Protein AF-A0A661UXG3-F1 (afdb_monomer)

Secondary structure (DSSP, 8-state):
-EEE--TTSSS-EEEEEEEEE-TTS-EEEEEEEEE--TT-SS-EEEEEEEESSTT--HHHHHHHHHHSS-GGGS-HHHHHHHTSHHHHHHHHHHHHHHHHHHHHHHHHHHHHHHHT-SEEEEE--HHHHHHHHHHHHTT---------S------HHHHHTTEEEEEEEESSSSEEEEEEEEEEE-SSGGGTTPEEEEEEEEEEEEEGGGEEEEEEEEE--TTPPPEEEEEEEE----

Sequence (238 aa):
MQIQLSRFSEGANITGTFYKKAADGSMITLNVYNEVTGNDEVGTLRFSLNSDNPNDRITDILSKLRYNRSMEDISPDQKKTLLQDEVIQIAGMGLESAVMDPLLSPVENWIRKSLRLDYFHLQTDLVQNLFASYSSEEKSEYEVYDEPNEIAKFSSELFLNNLSISMGRYLSRDLFLDYETRVERSQDVALASEMGVFHEFSLRYQLPFKFRILYKYKILPFTEENSQEIILERSFRF

pLDDT: mean 71.44, std 19.29, range [28.36, 97.88]

Structure (mmCIF, N/CA/C/O backbone):
data_AF-A0A661UXG3-F1
#
_entry.id   AF-A0A661UXG3-F1
#
loop_
_atom_site.group_PDB
_atom_site.id
_atom_site.type_symbol
_atom_site.label_atom_id
_atom_site.label_alt_id
_atom_site.label_comp_id
_atom_site.label_asym_id
_atom_site.label_entity_id
_atom_site.label_seq_id
_atom_site.pdbx_PDB_ins_code
_atom_site.Cartn_x
_atom_site.Cartn_y
_atom_site.Cartn_z
_atom_site.occupancy
_atom_site.B_iso_or_equiv
_atom_site.auth_seq_id
_atom_site.auth_comp_id
_atom_site.auth_asym_id
_atom_site.auth_atom_id
_atom_site.pdbx_PDB_model_num
ATOM 1 N N . MET A 1 1 ? 14.543 -15.357 -4.674 1.00 38.91 1 MET A N 1
ATOM 2 C CA . MET A 1 1 ? 15.141 -14.245 -3.907 1.00 38.91 1 MET A CA 1
ATOM 3 C C . MET A 1 1 ? 16.244 -14.808 -3.031 1.00 38.91 1 MET A C 1
ATOM 5 O O . MET A 1 1 ? 15.961 -15.697 -2.234 1.00 38.91 1 MET A O 1
ATOM 9 N N . GLN A 1 2 ? 17.483 -14.358 -3.216 1.00 34.31 2 GLN A N 1
ATOM 10 C CA . GLN A 1 2 ? 18.615 -14.792 -2.400 1.00 34.31 2 GLN A CA 1
ATOM 11 C C . GLN A 1 2 ? 19.293 -13.541 -1.848 1.00 34.31 2 GLN A C 1
ATOM 13 O O . GLN A 1 2 ? 19.889 -12.778 -2.597 1.00 34.31 2 GLN A O 1
ATOM 18 N N . ILE A 1 3 ? 19.168 -13.319 -0.541 1.00 41.31 3 ILE A N 1
ATOM 19 C CA . ILE A 1 3 ? 19.859 -12.227 0.149 1.00 41.31 3 ILE A CA 1
ATOM 20 C C . ILE A 1 3 ? 21.187 -12.804 0.635 1.00 41.31 3 ILE A C 1
ATOM 22 O O . ILE A 1 3 ? 21.200 -13.674 1.508 1.00 41.31 3 ILE A O 1
ATOM 26 N N . GLN A 1 4 ? 22.298 -12.376 0.036 1.00 41.41 4 GLN A N 1
ATOM 27 C CA . GLN A 1 4 ? 23.634 -12.745 0.499 1.00 41.41 4 GLN A CA 1
ATOM 28 C C . GLN A 1 4 ? 24.212 -11.585 1.312 1.00 41.41 4 GLN A C 1
ATOM 30 O O . GLN A 1 4 ? 24.637 -10.571 0.768 1.00 41.41 4 GLN A O 1
ATOM 35 N N . LEU A 1 5 ? 24.245 -11.750 2.634 1.00 40.66 5 LEU A N 1
ATOM 36 C CA . LEU A 1 5 ? 25.001 -10.873 3.526 1.00 40.66 5 LEU A CA 1
ATOM 37 C C . LEU A 1 5 ? 26.480 -11.274 3.441 1.00 40.66 5 LEU A C 1
ATOM 39 O O . LEU A 1 5 ? 26.922 -12.211 4.111 1.00 40.66 5 LEU A O 1
ATOM 43 N N . SER A 1 6 ? 27.240 -10.613 2.569 1.00 41.50 6 SER A N 1
ATOM 44 C CA . SER A 1 6 ? 28.693 -10.778 2.513 1.00 41.50 6 SER A CA 1
ATOM 45 C C . SER A 1 6 ? 29.325 -10.070 3.711 1.00 41.50 6 SER A C 1
ATOM 47 O O . SER A 1 6 ? 29.138 -8.875 3.899 1.00 41.50 6 SER A O 1
ATOM 49 N N . ARG A 1 7 ? 30.118 -10.790 4.514 1.00 40.03 7 ARG A N 1
ATOM 50 C CA . ARG A 1 7 ? 30.862 -10.222 5.660 1.00 40.03 7 ARG A CA 1
ATOM 51 C C . ARG A 1 7 ? 31.986 -9.248 5.257 1.00 40.03 7 ARG A C 1
ATOM 53 O O . ARG A 1 7 ? 32.671 -8.748 6.141 1.00 40.03 7 ARG A O 1
ATOM 60 N N . PHE A 1 8 ? 32.194 -9.014 3.959 1.00 44.72 8 PHE A N 1
ATOM 61 C CA . PHE A 1 8 ? 33.273 -8.179 3.418 1.00 44.72 8 PHE A CA 1
ATOM 62 C C . PHE A 1 8 ? 32.784 -6.947 2.636 1.00 44.72 8 PHE A C 1
ATOM 64 O O . PHE A 1 8 ? 33.614 -6.189 2.147 1.00 44.72 8 PHE A O 1
ATOM 71 N N . SER A 1 9 ? 31.470 -6.733 2.519 1.00 47.88 9 SER A N 1
ATOM 72 C CA . SER A 1 9 ? 30.888 -5.484 2.012 1.00 47.88 9 SER A CA 1
ATOM 73 C C . SER A 1 9 ? 30.099 -4.828 3.141 1.00 47.88 9 SER A C 1
ATOM 75 O O . SER A 1 9 ? 29.257 -5.491 3.742 1.00 47.88 9 SER A O 1
ATOM 77 N N . GLU A 1 10 ? 30.339 -3.547 3.429 1.00 48.97 10 GLU A N 1
ATOM 78 C CA . GLU A 1 10 ? 29.594 -2.741 4.420 1.00 48.97 10 GLU A CA 1
ATOM 79 C C . GLU A 1 10 ? 28.148 -2.438 3.968 1.00 48.97 10 GLU A C 1
ATOM 81 O O . GLU A 1 10 ? 27.607 -1.369 4.219 1.00 48.97 10 GLU A O 1
ATOM 86 N N . GLY A 1 11 ? 27.506 -3.379 3.275 1.00 53.50 11 GLY A N 1
ATOM 87 C CA . GLY A 1 11 ? 26.157 -3.202 2.779 1.00 53.50 11 GLY A CA 1
ATOM 88 C C . GLY A 1 11 ? 25.457 -4.493 2.383 1.00 53.50 11 GLY A C 1
ATOM 89 O O . GLY A 1 11 ? 26.085 -5.523 2.107 1.00 53.50 11 GLY A O 1
ATOM 90 N N . ALA A 1 12 ? 24.127 -4.443 2.391 1.00 57.53 12 ALA A N 1
ATOM 91 C CA . ALA A 1 12 ? 23.277 -5.565 2.017 1.00 57.53 12 ALA A CA 1
ATOM 92 C C . ALA A 1 12 ? 23.253 -5.714 0.490 1.00 57.53 12 ALA A C 1
ATOM 94 O O . ALA A 1 12 ? 22.885 -4.774 -0.199 1.00 57.53 12 ALA A O 1
ATOM 95 N N . ASN A 1 13 ? 23.605 -6.886 -0.050 1.00 59.75 13 ASN A N 1
ATOM 96 C CA . ASN A 1 13 ? 23.438 -7.184 -1.475 1.00 59.75 13 ASN A CA 1
ATOM 97 C C . ASN A 1 13 ? 22.081 -7.874 -1.698 1.00 59.75 13 ASN A C 1
ATOM 99 O O . ASN A 1 13 ? 21.811 -8.956 -1.159 1.00 59.75 13 ASN A O 1
ATOM 103 N N . ILE A 1 14 ? 21.210 -7.208 -2.447 1.00 64.12 14 ILE A N 1
ATOM 104 C CA . ILE A 1 14 ? 19.851 -7.618 -2.774 1.00 64.12 14 ILE A CA 1
ATOM 105 C C . ILE A 1 14 ? 19.872 -8.080 -4.224 1.00 64.12 14 ILE A C 1
ATOM 107 O O . ILE A 1 14 ? 20.037 -7.251 -5.105 1.00 64.12 14 ILE A O 1
ATOM 111 N N . THR A 1 15 ? 19.637 -9.374 -4.467 1.00 71.88 15 THR A N 1
ATOM 112 C CA . THR A 1 15 ? 19.468 -9.920 -5.822 1.00 71.88 15 THR A CA 1
ATOM 113 C C . THR A 1 15 ? 18.242 -10.830 -5.894 1.00 71.88 15 THR A C 1
ATOM 115 O O . THR A 1 15 ? 18.040 -11.747 -5.082 1.00 71.88 15 THR A O 1
ATOM 118 N N . GLY A 1 16 ? 17.404 -10.606 -6.899 1.00 67.88 16 GLY A N 1
ATOM 119 C CA . GLY A 1 16 ? 16.217 -11.402 -7.175 1.00 67.88 16 GLY A CA 1
ATOM 120 C C . GLY A 1 16 ? 15.967 -11.526 -8.668 1.00 67.88 16 GLY A C 1
ATOM 121 O O . GLY A 1 16 ? 16.089 -10.555 -9.400 1.00 67.88 16 GLY A O 1
ATOM 122 N N . THR A 1 17 ? 15.578 -12.718 -9.106 1.00 71.38 17 THR A N 1
ATOM 123 C CA . THR A 1 17 ? 15.110 -12.947 -10.473 1.00 71.38 17 THR A CA 1
ATOM 124 C C . THR A 1 17 ? 13.751 -13.620 -10.418 1.00 71.38 17 THR A C 1
ATOM 126 O O . THR A 1 17 ? 13.562 -14.593 -9.678 1.00 71.38 17 THR A O 1
ATOM 129 N N . PHE A 1 18 ? 12.814 -13.092 -11.193 1.00 70.75 18 PHE A N 1
ATOM 130 C CA . PHE A 1 18 ? 11.441 -13.556 -11.291 1.00 70.75 18 PHE A CA 1
ATOM 131 C C . PHE A 1 18 ? 11.109 -13.864 -12.744 1.00 70.75 18 PHE A C 1
ATOM 133 O O . PHE A 1 18 ? 11.546 -13.148 -13.640 1.00 70.75 18 PHE A O 1
ATOM 140 N N . TYR A 1 19 ? 10.327 -14.918 -12.966 1.00 74.94 19 TYR A N 1
ATOM 141 C CA . TYR A 1 19 ? 9.994 -15.409 -14.300 1.00 74.94 19 TYR A CA 1
ATOM 142 C C . TYR A 1 19 ? 8.481 -15.546 -14.445 1.00 74.94 19 TYR A C 1
ATOM 144 O O . TYR A 1 19 ? 7.824 -16.102 -13.561 1.00 74.94 19 TYR A O 1
ATOM 152 N N . LYS A 1 20 ? 7.930 -15.094 -15.572 1.00 76.19 20 LYS A N 1
ATOM 153 C CA . LYS A 1 20 ?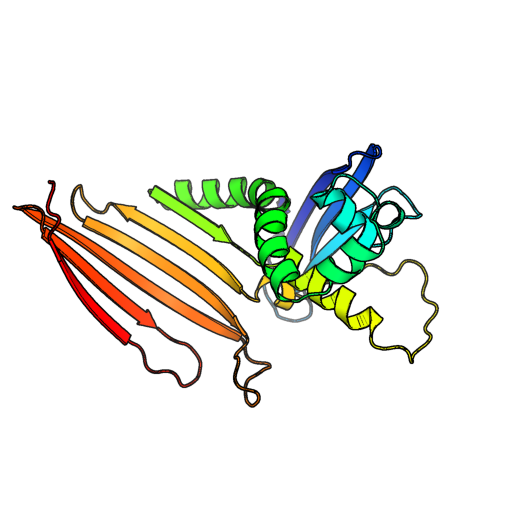 6.529 -15.309 -15.942 1.00 76.19 20 LYS A CA 1
ATOM 154 C C . LYS A 1 20 ? 6.435 -15.652 -17.422 1.00 76.19 20 LYS A C 1
ATOM 156 O O . LYS A 1 20 ? 6.934 -14.922 -18.270 1.00 76.19 20 LYS A O 1
ATOM 161 N N . LYS A 1 21 ? 5.761 -16.760 -17.724 1.00 75.25 21 LYS A N 1
ATOM 162 C CA . LYS A 1 21 ? 5.486 -17.163 -19.103 1.00 75.25 21 LYS A CA 1
ATOM 163 C C . LYS A 1 21 ? 4.269 -16.399 -19.627 1.00 75.25 21 LYS A C 1
ATOM 165 O O . LYS A 1 21 ? 3.199 -16.473 -19.020 1.00 75.25 21 LYS A O 1
ATOM 170 N N . ALA A 1 22 ? 4.441 -15.674 -20.723 1.00 75.50 22 ALA A N 1
ATOM 171 C CA . ALA A 1 22 ? 3.373 -14.990 -21.437 1.00 75.50 22 ALA A CA 1
ATOM 172 C C . ALA A 1 22 ? 2.571 -15.967 -22.316 1.00 75.50 22 ALA A C 1
ATOM 174 O O . ALA A 1 22 ? 2.982 -17.105 -22.566 1.00 75.50 22 ALA A O 1
ATOM 175 N N . ALA A 1 23 ? 1.394 -15.539 -22.774 1.00 68.94 23 ALA A N 1
ATOM 176 C CA . ALA A 1 23 ? 0.478 -16.396 -23.531 1.00 68.94 23 ALA A CA 1
ATOM 177 C C . ALA A 1 23 ? 0.947 -16.744 -24.949 1.00 68.94 23 ALA A C 1
ATOM 179 O O . ALA A 1 23 ? 0.554 -17.782 -25.476 1.00 68.94 23 ALA A O 1
ATOM 180 N N . ASP A 1 24 ? 1.805 -15.918 -25.541 1.00 68.56 24 ASP A N 1
ATOM 181 C CA . ASP A 1 24 ? 2.498 -16.215 -26.798 1.00 68.56 24 ASP A CA 1
ATOM 182 C C . ASP A 1 24 ? 3.660 -17.210 -26.614 1.00 68.56 24 ASP A C 1
ATOM 184 O O . ASP A 1 24 ? 4.269 -17.659 -27.581 1.00 68.56 24 ASP A O 1
ATOM 188 N N . GLY A 1 25 ? 3.949 -17.585 -25.366 1.00 73.12 25 GLY A N 1
ATOM 189 C CA . GLY A 1 25 ? 4.992 -18.527 -24.997 1.00 73.12 25 GLY A CA 1
ATOM 190 C C . GLY A 1 25 ? 6.318 -17.888 -24.597 1.00 73.12 25 GLY A C 1
ATOM 191 O O . GLY A 1 25 ? 7.173 -18.641 -24.127 1.00 73.12 25 GLY A O 1
ATOM 192 N N . SER A 1 26 ? 6.463 -16.562 -24.716 1.00 78.50 26 SER A N 1
ATOM 193 C CA . SER A 1 26 ? 7.680 -15.843 -24.319 1.00 78.50 26 SER A CA 1
ATOM 194 C C . SER A 1 26 ? 7.882 -15.859 -22.799 1.00 78.50 26 SER A C 1
ATOM 196 O O . SER A 1 26 ? 6.925 -15.888 -22.015 1.00 78.50 26 SER A O 1
ATOM 198 N N . MET A 1 27 ? 9.138 -15.905 -22.363 1.00 78.31 27 MET A N 1
ATOM 199 C CA . MET A 1 27 ? 9.538 -15.853 -20.962 1.00 78.31 27 MET A CA 1
ATOM 200 C C . MET A 1 27 ? 9.944 -14.435 -20.582 1.00 78.31 27 MET A C 1
ATOM 202 O O . MET A 1 27 ? 10.998 -13.933 -20.969 1.00 78.31 27 MET A O 1
ATOM 206 N N . ILE A 1 28 ? 9.128 -13.823 -19.733 1.00 75.50 28 ILE A N 1
ATOM 207 C CA . ILE A 1 28 ? 9.392 -12.504 -19.177 1.00 75.50 28 ILE A CA 1
ATOM 208 C C . ILE A 1 28 ? 10.184 -12.676 -17.885 1.00 75.50 28 ILE A C 1
ATOM 210 O O . ILE A 1 28 ? 9.773 -13.414 -16.987 1.00 75.50 28 ILE A O 1
ATOM 214 N N . THR A 1 29 ? 11.318 -11.988 -17.793 1.00 73.62 29 THR A N 1
ATOM 215 C CA . THR A 1 29 ? 12.251 -12.048 -16.669 1.00 73.62 29 THR A CA 1
ATOM 216 C C . THR A 1 29 ? 12.389 -10.675 -16.023 1.00 73.62 29 THR A C 1
ATOM 218 O O . THR A 1 29 ? 12.822 -9.730 -16.676 1.00 73.62 29 THR A O 1
ATOM 221 N N . LEU A 1 30 ? 12.070 -10.569 -14.734 1.00 68.69 30 LEU A N 1
ATOM 222 C CA . LEU A 1 30 ? 12.329 -9.381 -13.920 1.00 68.69 30 LEU A CA 1
ATOM 223 C C . LEU A 1 30 ? 13.527 -9.649 -13.007 1.00 68.69 30 LEU A C 1
ATOM 225 O O . LEU A 1 30 ? 13.462 -10.496 -12.116 1.00 68.69 30 LEU A O 1
ATOM 229 N N . ASN A 1 31 ? 14.606 -8.908 -13.218 1.00 69.94 31 ASN A N 1
ATOM 23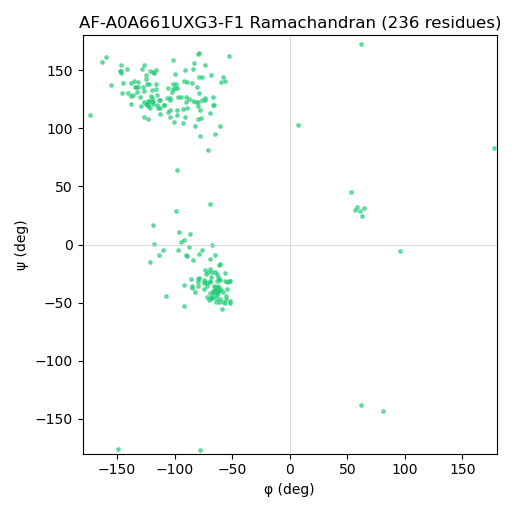0 C CA . ASN A 1 31 ? 15.774 -8.876 -12.353 1.00 69.94 31 ASN A CA 1
ATOM 231 C C . ASN A 1 31 ? 15.687 -7.674 -11.417 1.00 69.94 31 ASN A C 1
ATOM 233 O O . ASN A 1 31 ? 15.398 -6.563 -11.849 1.00 69.94 31 ASN A O 1
ATOM 237 N N . VAL A 1 32 ? 15.975 -7.899 -10.144 1.00 67.00 32 VAL A N 1
ATOM 238 C CA . VAL A 1 32 ? 16.057 -6.885 -9.095 1.00 67.00 32 VAL A CA 1
ATOM 239 C C . VAL A 1 32 ? 17.44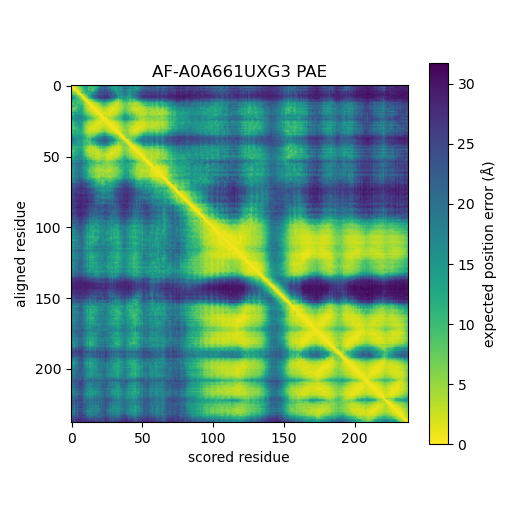3 -6.988 -8.493 1.00 67.00 32 VAL A C 1
ATOM 241 O O . VAL A 1 32 ? 17.836 -8.073 -8.061 1.00 67.00 32 VAL A O 1
ATOM 244 N N . TYR A 1 33 ? 18.189 -5.892 -8.490 1.00 71.62 33 TYR A N 1
ATOM 245 C CA . TYR A 1 33 ? 19.521 -5.835 -7.905 1.00 71.62 33 TYR A CA 1
ATOM 246 C C . TYR A 1 33 ? 19.795 -4.454 -7.321 1.00 71.62 33 TYR A C 1
ATOM 248 O O . TYR A 1 33 ? 19.281 -3.469 -7.834 1.00 71.62 33 TYR A O 1
ATOM 256 N N . ASN A 1 34 ? 20.592 -4.338 -6.267 1.00 69.44 34 ASN A N 1
ATOM 257 C CA . ASN A 1 34 ? 21.037 -3.032 -5.785 1.00 69.44 34 ASN A CA 1
ATOM 258 C C . ASN A 1 34 ? 22.445 -2.697 -6.294 1.00 69.44 34 ASN A C 1
ATOM 260 O O . ASN A 1 34 ? 23.336 -3.544 -6.319 1.00 69.44 34 ASN A O 1
ATOM 264 N N . GLU A 1 35 ? 22.648 -1.446 -6.697 1.00 71.44 35 GLU A N 1
ATOM 265 C CA . GLU A 1 35 ? 23.964 -0.908 -7.033 1.00 71.44 35 GLU A CA 1
ATOM 266 C C . GLU A 1 35 ? 24.435 -0.009 -5.888 1.00 71.44 35 GLU A C 1
ATOM 268 O O . GLU A 1 35 ? 23.884 1.067 -5.642 1.00 71.44 35 GLU A O 1
ATOM 273 N N . VAL A 1 36 ? 25.444 -0.471 -5.151 1.00 64.75 36 VAL A N 1
ATOM 274 C CA . VAL A 1 36 ? 26.057 0.299 -4.066 1.00 64.75 36 VAL A CA 1
ATOM 275 C C . VAL A 1 36 ? 27.028 1.302 -4.682 1.00 64.75 36 VAL A C 1
ATOM 277 O O . VAL A 1 36 ? 28.084 0.921 -5.184 1.00 64.75 36 VAL A O 1
ATOM 280 N N . THR A 1 37 ? 26.660 2.583 -4.655 1.00 58.91 37 THR A N 1
ATOM 281 C CA . THR A 1 37 ? 27.519 3.683 -5.109 1.00 58.91 37 THR A CA 1
ATOM 282 C C . THR A 1 37 ? 27.898 4.532 -3.898 1.00 58.91 37 THR A C 1
ATOM 284 O O . THR A 1 37 ? 27.044 5.184 -3.311 1.00 58.91 37 THR A O 1
ATOM 287 N N . GLY A 1 38 ? 29.173 4.532 -3.503 1.00 62.25 38 GLY A N 1
ATOM 288 C CA . GLY A 1 38 ? 29.649 5.327 -2.362 1.00 62.25 38 GLY A CA 1
ATOM 289 C C . GLY A 1 38 ? 29.393 4.687 -0.989 1.00 62.25 38 GLY A C 1
ATOM 290 O O . GLY A 1 38 ? 29.531 3.477 -0.841 1.00 62.25 38 GLY A O 1
ATOM 291 N N . ASN A 1 39 ? 29.078 5.519 0.013 1.00 53.31 39 ASN A N 1
ATOM 292 C CA . ASN A 1 39 ? 28.935 5.150 1.435 1.00 53.31 39 ASN A CA 1
ATOM 293 C C . ASN A 1 39 ? 27.525 4.649 1.825 1.00 53.31 39 ASN A C 1
ATOM 295 O O . ASN A 1 39 ? 27.235 4.509 3.011 1.00 53.31 39 ASN A O 1
ATOM 299 N N . ASP A 1 40 ? 26.638 4.411 0.857 1.00 53.31 40 ASP A N 1
ATOM 300 C CA . ASP A 1 40 ? 25.270 3.969 1.133 1.00 53.31 40 ASP A CA 1
ATOM 301 C C . ASP A 1 40 ? 25.227 2.471 1.471 1.00 53.31 40 ASP A C 1
ATOM 303 O O . ASP A 1 40 ? 25.471 1.622 0.615 1.00 53.31 40 ASP A O 1
ATOM 307 N N . GLU A 1 41 ? 24.835 2.132 2.703 1.00 51.41 41 GLU A N 1
ATOM 308 C CA . GLU A 1 41 ? 24.802 0.752 3.228 1.00 51.41 41 GLU A CA 1
ATOM 309 C C . GLU A 1 41 ? 23.847 -0.197 2.466 1.00 51.41 41 GLU A C 1
ATOM 311 O O . GLU A 1 41 ? 23.933 -1.420 2.585 1.00 51.41 41 GLU A O 1
ATOM 316 N N . VAL A 1 42 ? 22.902 0.327 1.679 1.00 55.00 42 VAL A N 1
ATOM 317 C CA . VAL A 1 42 ? 21.923 -0.490 0.930 1.00 55.00 42 VAL A CA 1
ATOM 318 C C . VAL A 1 42 ? 21.982 -0.240 -0.582 1.00 55.00 42 VAL A C 1
ATOM 320 O O . VAL A 1 42 ? 21.504 -1.075 -1.345 1.00 55.00 42 VAL A O 1
ATOM 323 N N . GLY A 1 43 ? 22.631 0.831 -1.054 1.00 58.59 43 GLY A N 1
ATOM 324 C CA . GLY A 1 43 ? 22.698 1.180 -2.480 1.00 58.59 43 GLY A CA 1
ATOM 325 C C . GLY A 1 43 ? 21.337 1.474 -3.132 1.00 58.59 43 GLY A C 1
ATOM 326 O O . GLY A 1 43 ? 20.271 1.289 -2.542 1.00 58.59 43 GLY A O 1
ATOM 327 N N . THR A 1 44 ? 21.349 1.937 -4.382 1.00 59.97 44 THR A N 1
ATOM 328 C CA . THR A 1 44 ? 20.111 2.183 -5.137 1.00 59.97 44 THR A CA 1
ATOM 329 C C . THR A 1 44 ? 19.579 0.867 -5.698 1.00 59.97 44 THR A C 1
ATOM 331 O O . THR A 1 44 ? 20.272 0.181 -6.450 1.00 59.97 44 THR A O 1
ATOM 334 N N . LEU A 1 45 ? 18.336 0.513 -5.359 1.00 60.56 45 LEU A N 1
ATOM 335 C CA . LEU A 1 45 ? 17.636 -0.615 -5.974 1.00 60.56 45 LEU A CA 1
ATOM 336 C C . LEU A 1 45 ? 17.358 -0.324 -7.450 1.00 60.56 45 LEU A C 1
ATOM 338 O O . LEU A 1 45 ? 16.759 0.694 -7.792 1.00 60.56 45 LEU A O 1
ATOM 342 N N . ARG A 1 46 ? 17.775 -1.251 -8.307 1.00 63.56 46 ARG A N 1
ATOM 343 C CA . ARG A 1 46 ? 17.550 -1.263 -9.745 1.00 63.56 46 ARG A CA 1
ATOM 344 C C . ARG A 1 46 ? 16.737 -2.482 -10.141 1.00 63.56 46 ARG A C 1
ATOM 346 O O . ARG A 1 46 ? 16.852 -3.569 -9.572 1.00 63.56 46 ARG A O 1
ATOM 353 N N . PHE A 1 47 ? 15.940 -2.286 -11.175 1.00 63.97 47 PHE A N 1
ATOM 354 C CA . PHE A 1 47 ? 15.097 -3.311 -11.764 1.00 63.97 47 PHE A CA 1
ATOM 355 C C . PHE A 1 47 ? 15.439 -3.400 -13.254 1.00 63.97 47 PHE A C 1
ATOM 357 O O . PHE A 1 47 ? 15.777 -2.388 -13.861 1.00 63.97 47 PHE A O 1
ATOM 364 N N . SER A 1 48 ? 15.382 -4.595 -13.836 1.00 66.81 48 SER A N 1
ATOM 365 C CA . SER A 1 48 ? 15.582 -4.845 -15.268 1.00 66.81 48 SER A CA 1
ATOM 366 C C . SER A 1 48 ? 14.543 -5.862 -15.726 1.00 66.81 48 SER A C 1
ATOM 368 O O . SER A 1 48 ? 14.473 -6.967 -15.190 1.00 66.81 48 SER A O 1
ATOM 370 N N . LEU A 1 49 ? 13.715 -5.472 -16.693 1.00 68.69 49 LEU A N 1
ATOM 371 C CA . LEU A 1 49 ? 12.644 -6.297 -17.245 1.00 68.69 49 LEU A CA 1
ATOM 372 C C . LEU A 1 49 ? 13.012 -6.718 -18.671 1.00 68.69 49 LEU A C 1
ATOM 374 O O . LEU A 1 49 ? 13.188 -5.861 -19.530 1.00 68.69 49 LEU A O 1
ATOM 378 N N . ASN A 1 50 ? 13.101 -8.024 -18.915 1.00 73.50 50 ASN A N 1
ATOM 379 C CA . ASN A 1 50 ? 13.560 -8.600 -20.178 1.00 73.50 50 ASN A CA 1
ATOM 380 C C . ASN A 1 50 ? 12.553 -9.630 -20.713 1.00 73.50 50 ASN A C 1
ATOM 382 O O . ASN A 1 50 ? 11.891 -10.309 -19.929 1.00 73.50 50 ASN A O 1
ATOM 386 N N . SER A 1 51 ? 12.487 -9.787 -22.035 1.00 77.25 51 SER A N 1
ATOM 387 C CA . SER A 1 51 ? 11.794 -10.890 -22.718 1.00 77.25 51 SER A CA 1
ATOM 388 C C . SER A 1 51 ? 12.814 -11.733 -23.479 1.00 77.25 51 SER A C 1
ATOM 390 O O . SER A 1 51 ? 13.847 -11.222 -23.910 1.00 77.25 51 SER A O 1
ATOM 392 N N . ASP A 1 52 ? 12.544 -13.026 -23.637 1.00 81.19 52 ASP A N 1
ATOM 393 C CA . ASP A 1 52 ? 13.331 -13.913 -24.500 1.00 81.19 52 ASP A CA 1
ATOM 394 C C . ASP A 1 52 ? 12.982 -13.766 -25.993 1.00 81.19 52 ASP A C 1
ATOM 396 O O . ASP A 1 52 ? 13.691 -14.305 -26.847 1.00 81.19 52 ASP A O 1
ATOM 400 N N . ASN A 1 53 ? 11.930 -13.008 -26.323 1.00 75.69 53 ASN A N 1
ATOM 401 C CA . ASN A 1 53 ? 11.596 -12.641 -27.692 1.00 75.69 53 ASN A CA 1
ATOM 402 C C . ASN A 1 53 ? 12.309 -11.329 -28.087 1.00 75.69 53 ASN A C 1
ATOM 404 O O . ASN A 1 53 ? 12.015 -10.282 -27.509 1.00 75.69 53 ASN A O 1
ATOM 408 N N . PRO A 1 54 ? 13.210 -11.348 -29.090 1.00 70.44 54 PRO A N 1
ATOM 409 C CA . PRO A 1 54 ? 14.009 -10.182 -29.478 1.00 70.44 54 PRO A CA 1
ATOM 410 C C . PRO A 1 54 ? 13.201 -9.052 -30.131 1.00 70.44 54 PRO A C 1
ATOM 412 O O . PRO A 1 54 ? 13.729 -7.957 -30.294 1.00 70.44 54 PRO A O 1
ATOM 415 N N . ASN A 1 55 ? 11.950 -9.308 -30.523 1.00 71.56 55 ASN A N 1
ATOM 416 C CA . ASN A 1 55 ? 11.073 -8.293 -31.108 1.00 71.56 55 ASN A CA 1
ATOM 417 C C . ASN A 1 55 ? 10.255 -7.531 -30.055 1.00 71.56 55 ASN A C 1
ATOM 419 O O . ASN A 1 55 ? 9.611 -6.543 -30.396 1.00 71.56 55 ASN A O 1
ATOM 423 N N . ASP A 1 56 ? 10.265 -7.975 -28.796 1.00 67.06 56 ASP A N 1
ATOM 424 C CA . ASP A 1 56 ? 9.438 -7.376 -27.755 1.00 67.06 56 ASP A CA 1
ATOM 425 C C . ASP A 1 56 ? 10.061 -6.086 -27.230 1.00 67.06 56 ASP A C 1
ATOM 427 O O . ASP A 1 56 ? 11.136 -6.095 -26.623 1.00 67.06 56 ASP A O 1
ATOM 431 N N . ARG A 1 57 ? 9.340 -4.973 -27.374 1.00 69.56 57 ARG A N 1
ATOM 432 C CA . ARG A 1 57 ? 9.639 -3.754 -26.618 1.00 69.56 57 ARG A CA 1
ATOM 433 C C . ARG A 1 57 ? 9.070 -3.875 -25.206 1.00 69.56 57 ARG A C 1
ATOM 435 O O . ARG A 1 57 ? 8.187 -4.685 -24.937 1.00 69.56 57 ARG A O 1
ATOM 442 N N . ILE A 1 58 ? 9.517 -3.024 -24.284 1.00 62.09 58 ILE A N 1
ATOM 443 C CA . ILE A 1 58 ? 9.011 -3.001 -22.896 1.00 62.09 58 ILE A CA 1
ATOM 444 C C . ILE A 1 58 ? 7.486 -2.849 -22.860 1.00 62.09 58 ILE A C 1
ATOM 446 O O . ILE A 1 58 ? 6.805 -3.500 -22.070 1.00 62.09 58 ILE A O 1
ATOM 450 N N . THR A 1 59 ? 6.934 -2.036 -23.755 1.00 61.03 59 THR A N 1
ATOM 451 C CA . THR A 1 59 ? 5.491 -1.853 -23.908 1.00 61.03 59 THR A CA 1
ATOM 452 C C . THR A 1 59 ? 4.781 -3.146 -24.327 1.00 61.03 59 THR A C 1
ATOM 454 O O . THR A 1 59 ? 3.712 -3.450 -23.790 1.00 61.03 59 THR A O 1
ATOM 457 N N . ASP A 1 60 ? 5.397 -3.962 -25.187 1.00 65.75 60 ASP A N 1
ATOM 458 C CA . ASP A 1 60 ? 4.900 -5.290 -25.556 1.00 65.75 60 ASP A CA 1
ATOM 459 C C . ASP A 1 60 ? 4.954 -6.253 -24.369 1.00 65.75 60 ASP A C 1
ATOM 461 O O . ASP A 1 60 ? 3.964 -6.928 -24.089 1.00 65.75 60 ASP A O 1
ATOM 465 N N . ILE A 1 61 ? 6.049 -6.254 -23.604 1.00 66.56 61 ILE A N 1
ATOM 466 C CA . ILE A 1 61 ? 6.201 -7.064 -22.385 1.00 66.56 61 ILE A CA 1
ATOM 467 C C . ILE A 1 61 ? 5.091 -6.736 -21.376 1.00 66.56 61 ILE A C 1
ATOM 469 O O . ILE A 1 61 ? 4.402 -7.633 -20.882 1.00 66.56 61 ILE A O 1
ATOM 473 N N . LEU A 1 62 ? 4.865 -5.450 -21.102 1.00 63.88 62 LEU A N 1
ATOM 474 C CA . LEU A 1 62 ? 3.817 -4.986 -20.188 1.00 63.88 62 LEU A CA 1
ATOM 475 C C . LEU A 1 62 ? 2.412 -5.333 -20.707 1.00 63.88 62 LEU A C 1
ATOM 477 O O . LEU A 1 62 ? 1.551 -5.762 -19.933 1.00 63.88 62 LEU A O 1
ATOM 481 N N . SER A 1 63 ? 2.180 -5.213 -22.020 1.00 65.81 63 SER A N 1
ATOM 482 C CA . SER A 1 63 ? 0.907 -5.594 -22.642 1.00 65.81 63 SER A CA 1
ATOM 483 C C . SER A 1 63 ? 0.626 -7.096 -22.507 1.00 65.81 63 SER A C 1
ATOM 485 O O . SER A 1 63 ? -0.480 -7.484 -22.119 1.00 65.81 63 SER A O 1
ATOM 487 N N . LYS A 1 64 ? 1.646 -7.943 -22.695 1.00 70.75 64 LYS A N 1
ATOM 488 C CA . LYS A 1 64 ? 1.558 -9.400 -22.548 1.00 70.75 64 LYS A CA 1
ATOM 489 C C . LYS A 1 64 ? 1.301 -9.818 -21.108 1.00 70.75 64 LYS A C 1
ATOM 491 O O . LYS A 1 64 ? 0.475 -10.701 -20.884 1.00 70.75 64 LYS A O 1
ATOM 496 N N . LEU A 1 65 ? 1.933 -9.159 -20.133 1.00 64.44 65 LEU A N 1
ATOM 497 C CA . LEU A 1 65 ? 1.693 -9.408 -18.705 1.00 64.44 65 LEU A CA 1
ATOM 498 C C . LEU A 1 65 ? 0.239 -9.145 -18.288 1.00 64.44 65 LEU A C 1
ATOM 500 O O . LEU A 1 65 ? -0.241 -9.811 -17.365 1.00 64.44 65 LEU A O 1
ATOM 504 N N . ARG A 1 66 ? -0.442 -8.206 -18.964 1.00 56.47 66 ARG A N 1
ATOM 505 C CA . ARG A 1 66 ? -1.824 -7.793 -18.678 1.00 56.47 66 ARG A CA 1
ATOM 506 C C . ARG A 1 66 ? -2.881 -8.552 -19.463 1.00 56.47 66 ARG A C 1
ATOM 508 O O . ARG A 1 66 ? -3.866 -9.020 -18.901 1.00 56.47 66 ARG A O 1
ATOM 515 N N . TYR A 1 67 ? -2.716 -8.574 -20.779 1.00 57.56 67 TYR A N 1
ATOM 516 C CA . TYR A 1 67 ? -3.760 -8.939 -21.731 1.00 57.56 67 TYR A CA 1
ATOM 517 C C . TYR A 1 67 ? -3.495 -10.272 -22.406 1.00 57.56 67 TYR A C 1
ATOM 519 O O . TYR A 1 67 ? -4.349 -10.730 -23.167 1.00 57.56 67 TYR A O 1
ATOM 527 N N . ASN A 1 68 ? -2.337 -10.896 -22.144 1.00 59.84 68 ASN A N 1
ATOM 528 C CA . ASN A 1 68 ? -1.910 -12.105 -22.839 1.00 59.84 68 ASN A CA 1
ATOM 529 C C . ASN A 1 68 ? -1.848 -11.908 -24.372 1.00 59.84 68 ASN A C 1
ATOM 531 O O . ASN A 1 68 ? -2.097 -12.847 -25.126 1.00 59.84 68 ASN A O 1
ATOM 535 N N . ARG A 1 69 ? -1.571 -10.680 -24.837 1.00 59.44 69 ARG A N 1
ATOM 536 C CA . ARG A 1 69 ? -1.512 -10.287 -26.257 1.00 59.44 69 ARG A CA 1
ATOM 537 C C . ARG A 1 69 ? -0.451 -9.211 -26.469 1.00 59.44 69 ARG A C 1
ATOM 539 O O . ARG A 1 69 ? -0.220 -8.426 -25.553 1.00 59.44 69 ARG A O 1
ATOM 546 N N . SER A 1 70 ? 0.154 -9.193 -27.654 1.00 54.16 70 SER A N 1
ATOM 547 C CA . SER A 1 70 ? 1.109 -8.163 -28.080 1.00 54.16 70 SER A CA 1
ATOM 548 C C . SER A 1 70 ? 0.394 -6.848 -28.392 1.00 54.16 70 SER A C 1
ATOM 550 O O . SER A 1 70 ? -0.787 -6.843 -28.748 1.00 54.16 70 SER A O 1
ATOM 552 N N . MET A 1 71 ? 1.102 -5.723 -28.289 1.00 51.47 71 MET A N 1
ATOM 553 C CA . MET A 1 71 ? 0.525 -4.390 -28.489 1.00 51.47 71 MET A CA 1
ATOM 554 C C . MET A 1 71 ? 0.095 -4.145 -29.948 1.00 51.47 71 MET A C 1
ATOM 556 O O . MET A 1 71 ? -0.809 -3.352 -30.210 1.00 51.47 71 MET A O 1
ATOM 560 N N . GLU A 1 72 ? 0.699 -4.884 -30.877 1.00 54.25 72 GLU A N 1
ATOM 561 C CA . GLU A 1 72 ? 0.387 -4.933 -32.311 1.00 54.25 72 GLU A CA 1
ATOM 562 C C . GLU A 1 72 ? -1.012 -5.511 -32.610 1.00 54.25 72 GLU A C 1
ATOM 564 O O . GLU A 1 72 ? -1.617 -5.171 -33.625 1.00 54.25 72 GLU A O 1
ATOM 569 N N . ASP A 1 73 ? -1.562 -6.320 -31.694 1.00 55.78 73 ASP A N 1
ATOM 570 C CA . ASP A 1 73 ? -2.880 -6.960 -31.817 1.00 55.78 73 ASP A CA 1
ATOM 571 C C . ASP A 1 73 ? -4.012 -6.151 -31.147 1.00 55.78 73 ASP A C 1
ATOM 573 O O . ASP A 1 73 ? -5.166 -6.595 -31.088 1.00 55.78 73 ASP A O 1
ATOM 577 N N . ILE A 1 74 ? -3.696 -4.976 -30.589 1.00 55.84 74 ILE A N 1
ATOM 578 C CA . ILE A 1 74 ? -4.640 -4.111 -29.872 1.00 55.84 74 ILE A CA 1
ATOM 579 C C . ILE A 1 74 ? -5.201 -3.061 -30.844 1.00 55.84 74 ILE A C 1
ATOM 581 O O . ILE A 1 74 ? -4.456 -2.344 -31.508 1.00 55.84 74 ILE A O 1
ATOM 585 N N . SER A 1 75 ? -6.534 -2.950 -30.928 1.00 51.34 75 SER A N 1
ATOM 586 C CA . SER A 1 75 ? -7.212 -2.034 -31.863 1.00 51.34 75 SER A CA 1
ATOM 587 C C . SER A 1 75 ? -6.783 -0.566 -31.648 1.00 51.34 75 SER A C 1
ATOM 589 O O . SER A 1 75 ? -6.625 -0.151 -30.494 1.00 51.34 75 SER A O 1
ATOM 591 N N . PRO A 1 76 ? -6.660 0.266 -32.706 1.00 55.62 76 PRO A N 1
ATOM 592 C CA . PRO A 1 76 ? -6.313 1.690 -32.595 1.00 55.62 76 PRO A CA 1
ATOM 593 C C . PRO A 1 76 ? -7.193 2.479 -31.611 1.00 55.62 76 PRO A C 1
ATOM 595 O O . PRO A 1 76 ? -6.711 3.387 -30.933 1.00 55.62 76 PRO A O 1
ATOM 598 N N . ASP A 1 77 ? -8.463 2.092 -31.471 1.00 53.75 77 ASP A N 1
ATOM 599 C CA . ASP A 1 77 ? -9.393 2.706 -30.518 1.00 53.75 77 ASP A CA 1
ATOM 600 C C . ASP A 1 77 ? -9.059 2.337 -29.061 1.00 53.75 77 ASP A C 1
ATOM 602 O O . ASP A 1 77 ? -9.134 3.184 -28.173 1.00 53.75 77 ASP A O 1
ATOM 606 N N . GLN A 1 78 ? -8.591 1.109 -28.811 1.00 49.16 78 GLN A N 1
ATOM 607 C CA . GLN A 1 78 ? -8.121 0.660 -27.493 1.00 49.16 78 GLN A CA 1
ATOM 608 C C . GLN A 1 78 ? -6.773 1.296 -27.125 1.00 49.16 78 GLN A C 1
ATOM 610 O O . GLN A 1 78 ? -6.549 1.624 -25.960 1.00 49.16 78 GLN A O 1
ATOM 615 N N . LYS A 1 79 ? -5.907 1.549 -28.117 1.00 52.09 79 LYS A N 1
ATOM 616 C CA . LYS A 1 79 ? -4.649 2.296 -27.950 1.00 52.09 79 LYS A CA 1
ATOM 617 C C . LYS A 1 79 ? -4.898 3.735 -27.477 1.00 52.09 79 LYS A C 1
ATOM 619 O O . LYS A 1 79 ? -4.173 4.236 -26.626 1.00 52.09 79 LYS A O 1
ATOM 624 N N . LYS A 1 80 ? -5.965 4.379 -27.962 1.00 50.00 80 LYS A N 1
ATOM 625 C CA . LYS A 1 80 ? -6.366 5.736 -27.553 1.00 50.00 80 LYS A CA 1
ATOM 626 C C . LYS A 1 80 ? -7.002 5.784 -26.157 1.00 50.00 80 LYS A C 1
ATOM 628 O O . LYS A 1 80 ? -6.818 6.763 -25.442 1.00 50.00 80 LYS A O 1
ATOM 633 N N . THR A 1 81 ? -7.719 4.734 -25.757 1.00 48.94 81 THR A N 1
ATOM 634 C CA . THR A 1 81 ? -8.283 4.594 -24.402 1.00 48.94 81 THR A CA 1
ATOM 635 C C . THR A 1 81 ? -7.209 4.273 -23.355 1.00 48.94 81 THR A C 1
ATOM 637 O O . THR A 1 81 ? -7.306 4.750 -22.233 1.00 48.94 81 THR A O 1
ATOM 640 N N . LEU A 1 82 ? -6.152 3.537 -23.720 1.00 48.81 82 LEU A N 1
ATOM 641 C CA . LEU A 1 82 ? -4.985 3.271 -22.860 1.00 48.81 82 LEU A CA 1
ATOM 642 C C . LEU A 1 82 ? -4.189 4.533 -22.481 1.00 48.81 82 LEU A C 1
ATOM 644 O O . LEU A 1 82 ? -3.521 4.526 -21.455 1.00 48.81 82 LEU A O 1
ATOM 648 N N . LEU A 1 83 ? -4.262 5.589 -23.297 1.00 51.72 83 LEU A N 1
ATOM 649 C CA . LEU A 1 83 ? -3.566 6.868 -23.098 1.00 51.72 83 LEU A CA 1
ATOM 650 C C . LEU A 1 83 ? -4.398 7.907 -22.324 1.00 51.72 83 LEU A C 1
ATOM 652 O O . LEU A 1 83 ? -3.975 9.054 -22.207 1.00 51.72 83 LEU A O 1
ATOM 656 N N . GLN A 1 84 ? -5.594 7.547 -21.849 1.00 52.66 84 GLN A N 1
ATOM 657 C CA . GLN A 1 84 ? -6.360 8.400 -20.942 1.00 52.66 84 GLN A CA 1
ATOM 658 C C . GLN A 1 84 ? -5.935 8.094 -19.505 1.00 52.66 84 GLN A C 1
ATOM 660 O O . GLN A 1 84 ? -5.989 6.942 -19.074 1.00 52.66 84 GLN A O 1
ATOM 665 N N . ASP A 1 85 ? -5.530 9.130 -18.771 1.00 49.59 85 ASP A N 1
ATOM 666 C CA . ASP A 1 85 ? -4.937 9.039 -17.428 1.00 49.59 85 ASP A CA 1
ATOM 667 C C . ASP A 1 85 ? -5.795 8.230 -16.431 1.00 49.59 85 ASP A C 1
ATOM 669 O O . ASP A 1 85 ? -5.274 7.496 -15.592 1.00 49.59 85 ASP A O 1
ATOM 673 N N . GLU A 1 86 ? -7.119 8.261 -16.589 1.00 42.69 86 GLU A N 1
ATOM 674 C CA . GLU A 1 86 ? -8.085 7.526 -15.761 1.00 42.69 86 GLU A CA 1
ATOM 675 C C . GLU A 1 86 ? -8.029 5.999 -15.992 1.00 42.69 86 GLU A C 1
ATOM 677 O O . GLU A 1 86 ? -8.204 5.198 -15.072 1.00 42.69 86 GLU A O 1
ATOM 682 N N . VAL A 1 87 ? -7.692 5.569 -17.213 1.00 44.94 87 VAL A N 1
ATOM 683 C CA . VAL A 1 87 ? -7.494 4.154 -17.556 1.00 44.94 87 VAL A CA 1
ATOM 684 C C . VAL A 1 87 ? -6.125 3.674 -17.106 1.00 44.94 87 VAL A C 1
ATOM 686 O O . VAL A 1 87 ? -6.030 2.518 -16.719 1.00 44.94 87 VAL A O 1
ATOM 689 N N . ILE A 1 88 ? -5.091 4.522 -17.101 1.00 49.78 88 ILE A N 1
ATOM 690 C CA . ILE A 1 88 ? -3.751 4.188 -16.582 1.00 49.78 88 ILE A CA 1
ATOM 691 C C . ILE A 1 88 ? -3.807 3.919 -15.073 1.00 49.78 88 ILE A C 1
ATOM 693 O O . ILE A 1 88 ? -3.205 2.956 -14.602 1.00 49.78 88 ILE A O 1
ATOM 697 N N . GLN A 1 89 ? -4.598 4.693 -14.331 1.00 48.12 89 GLN A N 1
ATOM 698 C CA . GLN A 1 89 ? -4.791 4.495 -12.894 1.00 48.12 89 GLN A CA 1
ATOM 699 C C . GLN A 1 89 ? -5.570 3.202 -12.586 1.00 48.12 89 GLN A C 1
ATOM 701 O O . GLN A 1 89 ? -5.149 2.384 -11.769 1.00 48.12 89 GLN A O 1
ATOM 706 N N . ILE A 1 90 ? -6.674 2.947 -13.299 1.00 47.31 90 ILE A N 1
ATOM 707 C CA . ILE A 1 90 ? -7.470 1.712 -13.147 1.00 47.31 90 ILE A CA 1
ATOM 708 C C . ILE A 1 90 ? -6.703 0.480 -13.671 1.00 47.31 90 ILE A C 1
ATOM 710 O O . ILE A 1 90 ? -6.834 -0.629 -13.150 1.00 47.31 90 ILE A O 1
ATOM 714 N N . ALA A 1 91 ? -5.868 0.670 -14.692 1.00 45.16 91 ALA A N 1
ATOM 715 C CA . ALA A 1 91 ? -4.959 -0.326 -15.240 1.00 45.16 91 ALA A CA 1
ATOM 716 C C . ALA A 1 91 ? -3.840 -0.717 -14.289 1.00 45.16 91 ALA A C 1
ATOM 718 O O . ALA A 1 91 ? -3.558 -1.909 -14.174 1.00 45.16 91 ALA A O 1
ATOM 719 N N . GLY A 1 92 ? -3.214 0.281 -13.665 1.00 49.31 92 GLY A N 1
ATOM 720 C CA . GLY A 1 92 ? -2.118 0.128 -12.722 1.00 49.31 92 GLY A CA 1
ATOM 721 C C . GLY A 1 92 ? -2.517 -0.776 -11.569 1.00 49.31 92 GLY A C 1
ATOM 722 O O . GLY A 1 92 ? -1.873 -1.795 -11.356 1.00 49.31 92 GLY A O 1
ATOM 723 N N . MET A 1 93 ? -3.667 -0.510 -10.944 1.00 52.69 93 MET A N 1
ATOM 724 C CA . MET A 1 93 ? -4.170 -1.299 -9.810 1.00 52.69 93 MET A CA 1
ATOM 725 C C . MET A 1 93 ? -4.409 -2.791 -10.142 1.00 52.69 93 MET A C 1
ATOM 727 O O . MET A 1 93 ? -4.119 -3.679 -9.336 1.00 52.69 93 MET A O 1
ATOM 731 N N . GLY A 1 94 ? -4.919 -3.103 -11.341 1.00 52.31 94 GLY A N 1
ATOM 732 C CA . GLY A 1 94 ? -5.147 -4.493 -11.772 1.00 52.31 94 GLY A CA 1
ATOM 733 C C . GLY A 1 94 ? -3.885 -5.220 -12.262 1.00 52.31 94 GLY A C 1
ATOM 734 O O . GLY A 1 94 ? -3.781 -6.439 -12.142 1.00 52.31 94 GLY A O 1
ATOM 735 N N . LEU A 1 95 ? -2.932 -4.477 -12.829 1.00 58.50 95 LEU A N 1
ATOM 736 C CA . LEU A 1 95 ? -1.624 -4.971 -13.264 1.00 58.50 95 LEU A CA 1
ATOM 737 C C . LEU A 1 95 ? -0.711 -5.298 -12.091 1.00 58.50 95 LEU A C 1
ATOM 739 O O . LEU A 1 95 ? -0.053 -6.339 -12.086 1.00 58.50 95 LEU A O 1
ATOM 743 N N . GLU A 1 96 ? -0.691 -4.389 -11.126 1.00 65.56 96 GLU A N 1
ATOM 744 C CA . GLU A 1 96 ? 0.111 -4.471 -9.922 1.00 65.56 96 GLU A CA 1
ATOM 745 C C . GLU A 1 96 ? -0.241 -5.738 -9.149 1.00 65.56 96 GLU A C 1
ATOM 747 O O . GLU A 1 96 ? 0.604 -6.611 -8.988 1.00 65.56 96 GLU A O 1
ATOM 752 N N . SER A 1 97 ? -1.518 -5.929 -8.813 1.00 65.56 97 SER A N 1
ATOM 753 C CA . SER A 1 97 ? -1.961 -7.132 -8.094 1.00 65.56 97 SER A CA 1
ATOM 754 C C . SER A 1 97 ? -1.628 -8.437 -8.838 1.00 65.56 97 SER A C 1
ATOM 756 O O . SER A 1 97 ? -1.147 -9.409 -8.258 1.00 65.56 97 SER A O 1
ATOM 758 N N . ALA A 1 98 ? -1.789 -8.478 -10.163 1.00 64.81 98 ALA A N 1
ATOM 759 C CA . ALA A 1 98 ? -1.533 -9.690 -10.947 1.00 64.81 98 ALA A CA 1
ATOM 760 C C . ALA A 1 98 ? -0.042 -10.041 -11.132 1.00 64.81 98 ALA A C 1
ATOM 762 O O . ALA A 1 98 ? 0.284 -11.189 -11.468 1.00 64.81 98 ALA A O 1
ATOM 763 N N . VAL A 1 99 ? 0.863 -9.068 -11.001 1.00 68.12 99 VAL A N 1
ATOM 764 C CA . VAL A 1 99 ? 2.307 -9.253 -11.223 1.00 68.12 99 VAL A CA 1
ATOM 765 C C . VAL A 1 99 ? 3.073 -9.226 -9.912 1.00 68.12 99 VAL A C 1
ATOM 767 O O . VAL A 1 99 ? 3.927 -10.086 -9.714 1.00 68.12 99 VAL A O 1
ATOM 770 N N . MET A 1 100 ? 2.760 -8.285 -9.030 1.00 77.12 100 MET A N 1
ATOM 771 C CA . MET A 1 100 ? 3.522 -7.982 -7.826 1.00 77.12 100 MET A CA 1
ATOM 772 C C . MET A 1 100 ? 3.029 -8.765 -6.611 1.00 77.12 100 MET A C 1
ATOM 774 O O . MET A 1 100 ? 3.881 -9.252 -5.870 1.00 77.12 100 MET A O 1
ATOM 778 N N . ASP A 1 101 ? 1.728 -9.046 -6.453 1.00 78.06 101 ASP A N 1
ATOM 779 C CA . ASP A 1 101 ? 1.245 -9.853 -5.312 1.00 78.06 101 ASP A CA 1
ATOM 780 C C . ASP A 1 101 ? 1.946 -11.223 -5.209 1.00 78.06 101 ASP A C 1
ATOM 782 O O . ASP A 1 101 ? 2.377 -11.603 -4.115 1.00 78.06 101 ASP A O 1
ATOM 786 N N . PRO A 1 102 ? 2.157 -11.992 -6.300 1.00 78.25 102 PRO A N 1
ATOM 787 C CA . PRO A 1 102 ? 2.898 -13.251 -6.215 1.00 78.25 102 PRO A CA 1
ATOM 788 C C . PRO A 1 102 ? 4.357 -13.073 -5.772 1.00 78.25 102 PRO A C 1
ATOM 790 O O . PRO A 1 102 ? 4.930 -13.989 -5.179 1.00 78.25 102 PRO A O 1
ATOM 793 N N . LEU A 1 103 ? 4.965 -11.917 -6.056 1.00 77.56 103 LEU A N 1
ATOM 794 C CA . LEU A 1 103 ? 6.358 -11.617 -5.716 1.00 77.56 103 LEU A CA 1
ATOM 795 C C . LEU A 1 103 ? 6.504 -11.091 -4.287 1.00 77.56 103 LEU A C 1
ATOM 797 O O . LEU A 1 103 ? 7.472 -11.436 -3.606 1.00 77.56 103 LEU A O 1
ATOM 801 N N . LEU A 1 104 ? 5.544 -10.283 -3.838 1.00 84.50 104 LEU A N 1
ATOM 802 C CA . LEU A 1 104 ? 5.534 -9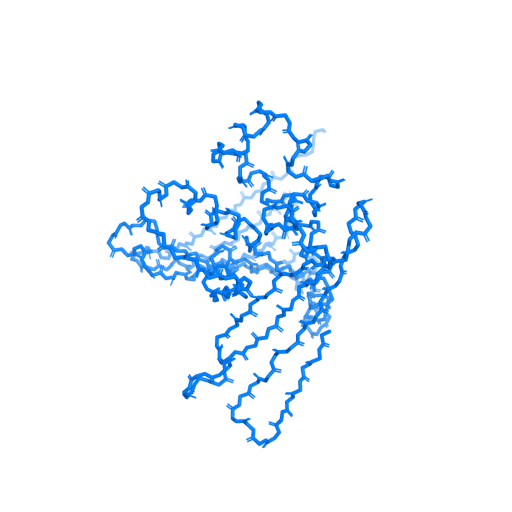.631 -2.532 1.00 84.50 104 LEU A CA 1
ATOM 803 C C . LEU A 1 104 ? 4.956 -10.537 -1.444 1.00 84.50 104 LEU A C 1
ATOM 805 O O . LEU A 1 104 ? 5.492 -10.578 -0.336 1.00 84.50 104 LEU A O 1
ATOM 809 N N . SER A 1 105 ? 3.948 -11.354 -1.762 1.00 86.69 105 SER A N 1
ATOM 810 C CA . SER A 1 105 ? 3.261 -12.213 -0.787 1.00 86.69 105 SER A CA 1
ATOM 811 C C . SER A 1 105 ? 4.159 -13.160 0.023 1.00 86.69 105 SER A C 1
ATOM 813 O O . SER A 1 105 ? 3.831 -13.414 1.190 1.00 86.69 105 SER A O 1
ATOM 815 N N . PRO A 1 106 ? 5.297 -13.696 -0.478 1.00 88.44 106 PRO A N 1
ATOM 816 C CA . PRO A 1 106 ? 6.221 -14.456 0.360 1.00 88.44 106 PRO A CA 1
ATOM 817 C C . PRO A 1 106 ? 6.887 -13.582 1.429 1.00 88.44 106 PRO A C 1
ATOM 819 O O . PRO A 1 106 ? 7.021 -14.015 2.575 1.00 88.44 106 PRO A O 1
ATOM 822 N N . VAL A 1 107 ? 7.279 -12.357 1.065 1.00 86.94 107 VAL A N 1
ATOM 823 C CA . VAL A 1 107 ? 7.912 -11.384 1.966 1.00 86.94 107 VAL A CA 1
ATOM 824 C C . VAL A 1 107 ? 6.891 -10.872 2.973 1.00 86.94 107 VAL A C 1
ATOM 826 O O . VAL A 1 107 ? 7.146 -10.934 4.173 1.00 86.94 107 VAL A O 1
ATOM 829 N N . GLU A 1 108 ? 5.704 -10.477 2.516 1.00 91.62 108 GLU A N 1
ATOM 830 C CA . GLU A 1 108 ? 4.598 -10.066 3.383 1.00 91.62 108 GLU A CA 1
ATOM 831 C C . GLU A 1 108 ? 4.256 -11.152 4.405 1.00 91.62 108 GLU A C 1
ATOM 833 O O . GLU A 1 108 ? 4.163 -10.886 5.601 1.00 91.62 108 GLU A O 1
ATOM 838 N N . ASN A 1 109 ? 4.132 -12.410 3.964 1.00 92.44 109 ASN A N 1
ATOM 839 C CA . ASN A 1 109 ? 3.855 -13.522 4.869 1.00 92.44 109 ASN A CA 1
ATOM 840 C C . ASN A 1 109 ? 4.993 -13.782 5.851 1.00 92.44 109 ASN A C 1
ATOM 842 O O . ASN A 1 109 ? 4.729 -14.179 6.990 1.00 92.44 109 ASN A O 1
ATOM 846 N N . TRP A 1 110 ? 6.242 -13.603 5.425 1.00 92.50 110 TRP A N 1
ATOM 847 C CA . TRP A 1 110 ? 7.390 -13.716 6.312 1.00 92.50 110 TRP A CA 1
ATOM 848 C C . TRP A 1 110 ? 7.352 -12.629 7.394 1.00 92.50 110 TRP A C 1
ATOM 850 O O . TRP A 1 110 ? 7.413 -12.972 8.576 1.00 92.50 110 TRP A O 1
ATOM 860 N N . ILE A 1 111 ? 7.142 -11.360 7.023 1.00 92.31 111 ILE A N 1
ATOM 861 C CA . ILE A 1 111 ? 7.030 -10.234 7.965 1.00 92.31 111 ILE A CA 1
ATOM 862 C C . ILE A 1 111 ? 5.838 -10.440 8.902 1.00 92.31 111 ILE A C 1
ATOM 864 O O . ILE A 1 111 ? 5.999 -10.403 10.124 1.00 92.31 111 ILE A O 1
ATOM 868 N N . ARG A 1 112 ? 4.660 -10.752 8.349 1.00 96.62 112 ARG A N 1
ATOM 869 C CA . ARG A 1 112 ? 3.433 -11.030 9.105 1.00 96.62 112 ARG A CA 1
ATOM 870 C C . ARG A 1 112 ? 3.659 -12.090 10.177 1.00 96.62 112 ARG A C 1
ATOM 872 O O . ARG A 1 112 ? 3.279 -11.896 11.329 1.00 96.62 112 ARG A O 1
ATOM 879 N N . LYS A 1 113 ? 4.292 -13.215 9.820 1.00 95.38 113 LYS A N 1
ATOM 880 C CA . LYS A 1 113 ? 4.593 -14.304 10.765 1.00 95.38 113 LYS A CA 1
ATOM 881 C C . LYS A 1 113 ? 5.663 -13.904 11.780 1.00 95.38 113 LYS A C 1
ATOM 883 O O . LYS A 1 113 ? 5.507 -14.223 12.957 1.00 95.38 113 LYS A O 1
ATOM 888 N N . SER A 1 114 ? 6.712 -13.210 11.339 1.00 95.00 114 SER A N 1
ATOM 889 C CA . SER A 1 114 ? 7.821 -12.753 12.184 1.00 95.00 114 SER A CA 1
ATOM 890 C C . SER A 1 114 ? 7.333 -11.811 13.290 1.00 95.00 114 SER A C 1
ATOM 892 O O . SER A 1 114 ? 7.605 -12.028 14.471 1.00 95.00 114 SER A O 1
ATOM 894 N N . LEU A 1 115 ? 6.502 -10.833 12.924 1.00 93.94 115 LEU A N 1
ATOM 895 C CA . LEU A 1 115 ? 5.939 -9.833 13.834 1.00 93.94 115 LEU A CA 1
ATOM 896 C C . LEU A 1 115 ? 4.630 -10.280 14.511 1.00 93.94 115 LEU A C 1
ATOM 898 O O . LEU A 1 115 ? 4.092 -9.569 15.363 1.00 93.94 115 LEU A O 1
ATOM 902 N N . ARG A 1 116 ? 4.128 -11.479 14.176 1.00 95.06 116 ARG A N 1
ATOM 903 C CA . ARG A 1 116 ? 2.848 -12.035 14.655 1.00 95.06 116 ARG A CA 1
ATOM 904 C C . ARG A 1 116 ? 1.670 -11.083 14.423 1.00 95.06 116 ARG A C 1
ATOM 906 O O . ARG A 1 116 ? 0.866 -10.855 15.325 1.00 95.06 116 ARG A O 1
ATOM 913 N N . LEU A 1 117 ? 1.615 -10.508 13.230 1.00 96.25 117 LEU A N 1
ATOM 914 C CA . LEU A 1 117 ? 0.545 -9.621 12.788 1.00 96.25 117 LEU A CA 1
ATOM 915 C C . LEU A 1 117 ? -0.625 -10.452 12.251 1.00 96.25 117 LEU A C 1
ATOM 917 O O . LEU A 1 117 ? -0.421 -11.546 11.710 1.00 96.25 117 LEU A O 1
ATOM 921 N N . ASP A 1 118 ? -1.840 -9.922 12.370 1.00 95.12 118 ASP A N 1
ATOM 922 C CA . ASP A 1 118 ? -3.011 -10.563 11.765 1.00 95.12 118 ASP A CA 1
ATOM 923 C C . ASP A 1 118 ? -3.002 -10.357 10.255 1.00 95.12 118 ASP A C 1
ATOM 925 O O . ASP A 1 118 ? -3.268 -11.289 9.494 1.00 95.12 118 ASP A O 1
ATOM 929 N N . TYR A 1 119 ? -2.588 -9.166 9.824 1.00 95.31 119 TYR A N 1
ATOM 930 C CA . TYR A 1 119 ? -2.333 -8.866 8.428 1.00 95.31 119 TYR A CA 1
ATOM 931 C C . TYR A 1 119 ? -1.096 -7.971 8.284 1.00 95.31 119 TYR A C 1
ATOM 933 O O . TYR A 1 119 ? -0.741 -7.206 9.183 1.00 95.31 119 TYR A O 1
ATOM 941 N N . PHE A 1 120 ? -0.428 -8.115 7.148 1.00 95.56 120 PHE A N 1
ATOM 942 C CA . PHE A 1 120 ? 0.627 -7.233 6.672 1.00 95.56 120 PHE A CA 1
ATOM 943 C C . PHE A 1 120 ? 0.494 -7.210 5.156 1.00 95.56 120 PHE A C 1
ATOM 945 O O . PHE A 1 120 ? 0.390 -8.282 4.556 1.00 95.56 120 PHE A O 1
ATOM 952 N N . HIS A 1 121 ? 0.481 -6.022 4.576 1.00 92.69 121 HIS A N 1
ATOM 953 C CA . HIS A 1 121 ? 0.354 -5.810 3.148 1.00 92.69 121 HIS A CA 1
ATOM 954 C C . HIS A 1 121 ? 1.325 -4.719 2.708 1.00 92.69 121 HIS A C 1
ATOM 956 O O . HIS A 1 121 ? 1.504 -3.722 3.408 1.00 92.69 121 HIS A O 1
ATOM 962 N N . LEU A 1 122 ? 1.962 -4.935 1.568 1.00 90.50 122 LEU A N 1
ATOM 963 C CA . LEU A 1 122 ? 2.830 -4.000 0.885 1.00 90.50 122 LEU A CA 1
ATOM 964 C C . LEU A 1 122 ? 2.269 -3.814 -0.519 1.00 90.50 122 LEU A C 1
ATOM 966 O O . LEU A 1 122 ? 2.209 -4.757 -1.302 1.00 90.50 122 LEU A O 1
ATOM 970 N N . GLN A 1 123 ? 1.895 -2.584 -0.829 1.00 87.25 123 GLN A N 1
ATOM 971 C CA . GLN A 1 123 ? 1.399 -2.175 -2.131 1.00 87.25 123 GLN A CA 1
ATOM 972 C C . GLN A 1 123 ? 2.378 -1.159 -2.717 1.00 87.25 123 GLN A C 1
ATOM 974 O O . GLN A 1 123 ? 2.800 -0.239 -2.026 1.00 87.25 123 GLN A O 1
ATOM 979 N N . THR A 1 124 ? 2.755 -1.307 -3.979 1.00 85.06 124 THR A N 1
ATOM 980 C CA . THR A 1 124 ? 3.546 -0.312 -4.717 1.00 85.06 124 THR A CA 1
ATOM 981 C C . THR A 1 124 ? 2.810 0.011 -6.007 1.00 85.06 124 THR A C 1
ATOM 983 O O . THR A 1 124 ? 2.040 -0.807 -6.477 1.00 85.06 124 THR A O 1
ATOM 986 N N . ASP A 1 125 ? 3.015 1.187 -6.589 1.00 79.88 125 ASP A N 1
ATOM 987 C CA . ASP A 1 125 ? 2.486 1.493 -7.923 1.00 79.88 125 ASP A CA 1
ATOM 988 C C . ASP A 1 125 ? 3.578 1.304 -8.987 1.00 79.88 125 ASP A C 1
ATOM 990 O O . ASP A 1 125 ? 3.572 1.968 -10.023 1.00 79.88 125 ASP A O 1
ATOM 994 N N . LEU A 1 126 ? 4.547 0.409 -8.747 1.00 77.19 126 LEU A N 1
ATOM 995 C CA . LEU A 1 126 ? 5.720 0.228 -9.603 1.00 77.19 126 LEU A CA 1
ATOM 996 C C . LEU A 1 126 ? 5.323 0.034 -11.069 1.00 77.19 126 LEU A C 1
ATOM 998 O O . LEU A 1 126 ? 5.848 0.727 -11.938 1.00 77.19 126 LEU A O 1
ATOM 1002 N N . VAL A 1 127 ? 4.385 -0.871 -11.367 1.00 73.75 127 VAL A N 1
ATOM 1003 C CA . VAL A 1 127 ? 3.992 -1.136 -12.761 1.00 73.75 127 VAL A CA 1
ATOM 1004 C C . VAL A 1 127 ? 3.330 0.089 -13.401 1.00 73.75 127 VAL A C 1
ATOM 1006 O O . VAL A 1 127 ? 3.556 0.371 -14.580 1.00 73.75 127 VAL A O 1
ATOM 1009 N N . GLN A 1 128 ? 2.550 0.848 -12.632 1.00 71.88 128 GLN A N 1
ATOM 1010 C CA . GLN A 1 128 ? 1.920 2.081 -13.099 1.00 71.88 128 GLN A CA 1
ATOM 1011 C C . GLN A 1 128 ? 2.956 3.181 -13.352 1.00 71.88 128 GLN A C 1
ATOM 1013 O O . GLN A 1 128 ? 2.933 3.805 -14.413 1.00 71.88 128 GLN A O 1
ATOM 1018 N N . ASN A 1 129 ? 3.885 3.380 -12.417 1.00 73.12 129 ASN A N 1
ATOM 1019 C CA . ASN A 1 129 ? 4.964 4.359 -12.509 1.00 73.12 129 ASN A CA 1
ATOM 1020 C C . ASN A 1 129 ? 5.877 4.063 -13.712 1.00 73.12 129 ASN A C 1
ATOM 1022 O O . ASN A 1 129 ? 6.239 4.980 -14.447 1.00 73.12 129 ASN A O 1
ATOM 1026 N N . LEU A 1 130 ? 6.173 2.783 -13.968 1.00 69.69 130 LEU A N 1
ATOM 1027 C CA . LEU A 1 130 ? 6.908 2.322 -15.151 1.00 69.69 130 LEU A CA 1
ATOM 1028 C C . LEU A 1 130 ? 6.151 2.603 -16.453 1.00 69.69 130 LEU A C 1
ATOM 1030 O O . LEU A 1 130 ? 6.722 3.087 -17.427 1.00 69.69 130 LEU A O 1
ATOM 1034 N N . PHE A 1 131 ? 4.853 2.301 -16.501 1.00 67.56 131 PHE A N 1
ATOM 1035 C CA . PHE A 1 131 ? 4.060 2.557 -17.702 1.00 67.56 131 PHE A CA 1
ATOM 1036 C C . PHE A 1 131 ? 3.949 4.062 -17.995 1.00 67.56 131 PHE A C 1
ATOM 1038 O O . PHE A 1 131 ? 4.057 4.488 -19.147 1.00 67.56 131 PHE A O 1
ATOM 1045 N N . ALA A 1 132 ? 3.773 4.878 -16.954 1.00 66.75 132 ALA A N 1
ATOM 1046 C CA . ALA A 1 132 ? 3.716 6.330 -17.068 1.00 66.75 132 ALA A CA 1
ATOM 1047 C C . ALA A 1 132 ? 5.034 6.924 -17.594 1.00 66.75 132 ALA A C 1
ATOM 1049 O O . ALA A 1 132 ? 4.996 7.765 -18.494 1.00 66.75 132 ALA A O 1
ATOM 1050 N N . SER A 1 133 ? 6.194 6.464 -17.105 1.00 65.31 133 SER A N 1
ATOM 1051 C CA . SER A 1 133 ? 7.495 6.958 -17.583 1.00 65.31 133 SER A CA 1
ATOM 1052 C C . SER A 1 133 ? 7.732 6.669 -19.069 1.00 65.31 133 SER A C 1
ATOM 1054 O O . SER A 1 133 ? 8.173 7.551 -19.794 1.00 65.31 133 SER A O 1
ATOM 1056 N N . TYR A 1 134 ? 7.365 5.483 -19.565 1.00 61.25 134 TYR A N 1
ATOM 1057 C CA . TYR A 1 134 ? 7.568 5.146 -20.983 1.00 61.25 134 TYR A CA 1
ATOM 1058 C C . TYR A 1 134 ? 6.517 5.725 -21.928 1.00 61.25 134 TYR A C 1
ATOM 1060 O O . TYR A 1 134 ? 6.832 6.107 -23.051 1.00 61.25 134 TYR A O 1
ATOM 1068 N N . SER A 1 135 ? 5.258 5.805 -21.494 1.00 57.50 135 SER A N 1
ATOM 1069 C CA . SER A 1 135 ? 4.190 6.389 -22.322 1.00 57.50 135 SER A CA 1
ATOM 1070 C C . SER A 1 135 ? 4.335 7.905 -22.504 1.00 57.50 135 SER A C 1
ATOM 1072 O O . SER A 1 135 ? 3.792 8.468 -23.456 1.00 57.50 135 SER A O 1
ATOM 1074 N N . SER A 1 136 ? 5.071 8.572 -21.609 1.00 50.69 136 SER A N 1
ATOM 1075 C CA . SER A 1 136 ? 5.375 10.002 -21.701 1.00 50.69 136 SER A CA 1
ATOM 1076 C C . SER A 1 136 ? 6.608 10.306 -22.562 1.00 50.69 136 SER A C 1
ATOM 1078 O O . SER A 1 136 ? 6.611 11.338 -23.232 1.00 50.69 136 SER A O 1
ATOM 1080 N N . GLU A 1 137 ? 7.592 9.401 -22.645 1.00 47.41 137 GLU A N 1
ATOM 1081 C CA . GLU A 1 137 ? 8.742 9.521 -23.561 1.00 47.41 137 GLU A CA 1
ATOM 1082 C C . GLU A 1 137 ? 8.335 9.496 -25.046 1.00 47.41 137 GLU A C 1
ATOM 1084 O O . GLU A 1 137 ? 8.923 10.218 -25.849 1.00 47.41 137 GLU A O 1
ATOM 1089 N N . GLU A 1 138 ? 7.262 8.786 -25.422 1.00 42.00 138 GLU A N 1
ATOM 1090 C CA . GLU A 1 138 ? 6.726 8.796 -26.801 1.00 42.00 138 GLU A CA 1
ATOM 1091 C C . GLU A 1 138 ? 6.178 10.170 -27.258 1.00 42.00 138 GLU A C 1
ATOM 1093 O O . GLU A 1 138 ? 5.868 10.340 -28.438 1.00 42.00 138 GLU A O 1
ATOM 1098 N N . LYS A 1 139 ? 6.059 11.169 -26.367 1.00 39.28 139 LYS A N 1
ATOM 1099 C CA . LYS A 1 139 ? 5.646 12.544 -26.721 1.00 39.28 139 LYS A CA 1
ATOM 1100 C C . LYS A 1 139 ? 6.813 13.520 -26.914 1.00 39.28 139 LYS A C 1
ATOM 1102 O O . LY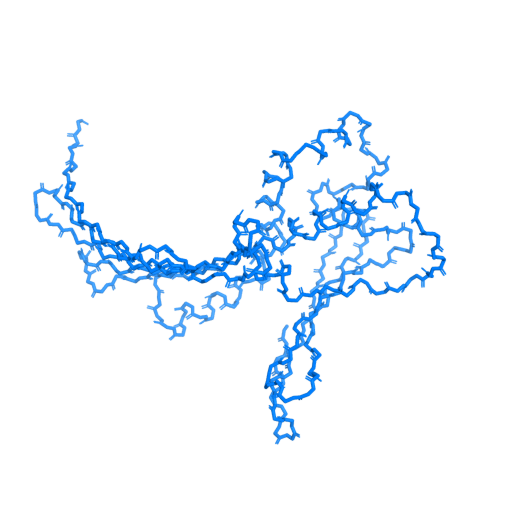S A 1 139 ? 6.573 14.653 -27.332 1.00 39.28 139 LYS A O 1
ATOM 1107 N N . SER A 1 140 ? 8.049 13.095 -26.667 1.00 34.84 140 SER A N 1
ATOM 1108 C CA . SER A 1 140 ? 9.260 13.900 -26.862 1.00 34.84 140 SER A CA 1
ATOM 1109 C C . SER A 1 140 ? 9.908 13.557 -28.204 1.00 34.84 140 SER A C 1
ATOM 1111 O O . SER A 1 140 ? 11.009 13.020 -28.274 1.00 34.84 140 SER A O 1
ATOM 1113 N N . GLU A 1 141 ? 9.209 13.840 -29.301 1.00 35.97 141 GLU A N 1
ATOM 1114 C CA . GLU A 1 141 ? 9.781 13.768 -30.645 1.00 35.97 141 GLU A CA 1
ATOM 1115 C C . GLU A 1 141 ? 10.768 14.931 -30.810 1.00 35.97 141 GLU A C 1
ATOM 1117 O O . GLU A 1 141 ? 10.355 15.972 -31.280 1.00 35.97 141 GLU A O 1
ATOM 1122 N N . TYR A 1 142 ? 12.006 14.797 -30.314 1.00 33.31 142 TYR A N 1
ATOM 1123 C CA . TYR A 1 142 ? 13.261 15.418 -30.785 1.00 33.31 142 TYR A CA 1
ATOM 1124 C C . TYR A 1 142 ? 14.393 15.001 -29.830 1.00 33.31 142 TYR A C 1
ATOM 1126 O O . TYR A 1 142 ? 14.735 15.748 -28.925 1.00 33.31 142 TYR A O 1
ATOM 1134 N N . GLU A 1 143 ? 14.967 13.814 -30.027 1.00 28.36 143 GLU A N 1
ATOM 1135 C CA . GLU A 1 143 ? 16.414 13.561 -29.940 1.00 28.36 143 GLU A CA 1
ATOM 1136 C C . GLU A 1 143 ? 16.685 12.117 -30.386 1.00 28.36 143 GLU A C 1
ATOM 1138 O O . GLU A 1 143 ? 16.257 11.144 -29.773 1.00 28.36 143 GLU A O 1
ATOM 1143 N N . VAL A 1 144 ? 17.346 11.992 -31.537 1.00 35.41 144 VAL A N 1
ATOM 1144 C CA . VAL A 1 144 ? 17.816 10.721 -32.088 1.00 35.41 144 VAL A CA 1
ATOM 1145 C C . VAL A 1 144 ? 19.074 10.328 -31.323 1.00 35.41 144 VAL A C 1
ATOM 1147 O O . VAL A 1 144 ? 20.126 10.926 -31.537 1.00 35.41 144 VAL A O 1
ATOM 1150 N N . TYR A 1 145 ? 18.973 9.295 -30.491 1.00 31.84 145 TYR A N 1
ATOM 1151 C CA . TYR A 1 145 ? 20.105 8.444 -30.142 1.00 31.84 145 TYR A CA 1
ATOM 1152 C C . TYR A 1 145 ? 19.751 6.996 -30.490 1.00 31.84 145 TYR A C 1
ATOM 1154 O O . TYR A 1 145 ? 18.909 6.364 -29.858 1.00 31.84 145 TYR A O 1
ATOM 1162 N N . ASP A 1 146 ? 20.389 6.501 -31.554 1.00 33.75 146 ASP A N 1
ATOM 1163 C CA . ASP A 1 146 ? 20.543 5.077 -31.843 1.00 33.75 146 ASP A CA 1
ATOM 1164 C C . ASP A 1 146 ? 21.415 4.465 -30.733 1.00 33.75 146 ASP A C 1
ATOM 1166 O O . ASP A 1 146 ? 22.644 4.502 -30.815 1.00 33.75 146 ASP A O 1
ATOM 1170 N N . GLU A 1 147 ? 20.799 3.894 -29.698 1.00 29.88 147 GLU A N 1
ATOM 1171 C CA . GLU A 1 147 ? 21.457 2.889 -28.860 1.00 29.88 147 GLU A CA 1
ATOM 1172 C C . GLU A 1 147 ? 20.656 1.576 -28.877 1.00 29.88 147 GLU A C 1
ATOM 1174 O O . GLU A 1 147 ? 19.492 1.536 -28.468 1.00 29.88 147 GLU A O 1
ATOM 1179 N N . PRO A 1 148 ? 21.248 0.477 -29.381 1.00 32.78 148 PRO A N 1
ATOM 1180 C CA . PRO A 1 148 ? 20.605 -0.823 -29.403 1.00 32.78 148 PRO A CA 1
ATOM 1181 C C . PRO A 1 148 ? 20.699 -1.477 -28.017 1.00 32.78 148 PRO A C 1
ATOM 1183 O O . PRO A 1 148 ? 21.784 -1.629 -27.466 1.00 32.78 148 PRO A O 1
ATOM 1186 N N . ASN A 1 149 ? 19.570 -1.972 -27.502 1.00 35.91 149 ASN A N 1
ATOM 1187 C CA . ASN A 1 149 ? 19.499 -2.938 -26.393 1.00 35.91 149 ASN A CA 1
ATOM 1188 C C . ASN A 1 149 ? 20.150 -2.525 -25.055 1.00 35.91 149 ASN A C 1
ATOM 1190 O O . ASN A 1 149 ? 20.600 -3.391 -24.297 1.00 35.91 149 ASN A O 1
ATOM 1194 N N . GLU A 1 150 ? 20.160 -1.239 -24.704 1.00 31.70 150 GLU A N 1
ATOM 1195 C CA . GLU A 1 150 ? 20.576 -0.820 -23.364 1.00 31.70 150 GLU A CA 1
ATOM 1196 C C . GLU A 1 150 ? 19.427 -0.954 -22.353 1.00 31.70 150 GLU A C 1
ATOM 1198 O O . GLU A 1 150 ? 18.488 -0.168 -22.295 1.00 31.70 150 GLU A O 1
ATOM 1203 N N . ILE A 1 151 ? 19.515 -2.037 -21.576 1.00 36.69 151 ILE A N 1
ATOM 1204 C CA . ILE A 1 151 ? 19.070 -2.217 -20.186 1.00 36.69 151 ILE A CA 1
ATOM 1205 C C . ILE A 1 151 ? 18.271 -1.021 -19.639 1.00 36.69 151 ILE A C 1
ATOM 1207 O O . ILE A 1 151 ? 18.844 -0.027 -19.195 1.00 36.69 151 ILE A O 1
ATOM 1211 N N . ALA A 1 152 ? 16.949 -1.166 -19.567 1.00 47.72 152 ALA A N 1
ATOM 1212 C CA . ALA A 1 152 ? 16.096 -0.247 -18.828 1.00 47.72 152 ALA A CA 1
ATOM 1213 C C . ALA A 1 152 ? 16.484 -0.247 -17.342 1.00 47.72 152 ALA A C 1
ATOM 1215 O O . ALA A 1 152 ? 16.182 -1.187 -16.606 1.00 47.72 152 ALA A O 1
ATOM 1216 N N . LYS A 1 153 ? 17.214 0.787 -16.918 1.00 45.66 153 LYS A N 1
ATOM 1217 C CA . LYS A 1 153 ? 17.656 0.988 -15.537 1.00 45.66 153 LYS A CA 1
ATOM 1218 C C . LYS A 1 153 ? 16.624 1.850 -14.812 1.00 45.66 153 LYS A C 1
ATOM 1220 O O . LYS A 1 153 ? 16.596 3.062 -14.989 1.00 45.66 153 LYS A O 1
ATOM 1225 N N . PHE A 1 154 ? 15.811 1.233 -13.962 1.00 57.62 154 PHE A N 1
ATOM 1226 C CA . PHE A 1 154 ? 14.819 1.942 -13.145 1.00 57.62 154 PHE A CA 1
ATOM 1227 C C . PHE A 1 154 ? 15.423 2.477 -11.842 1.00 57.62 154 PHE A C 1
ATOM 1229 O O . PHE A 1 154 ? 16.225 1.781 -11.213 1.00 57.62 154 PHE A O 1
ATOM 1236 N N . SER A 1 155 ? 15.058 3.703 -11.447 1.00 62.91 155 SER A N 1
ATOM 1237 C CA . SER A 1 155 ? 15.455 4.307 -10.168 1.00 62.91 155 SER A CA 1
ATOM 1238 C C . SER A 1 155 ? 14.535 3.854 -9.030 1.00 62.91 155 SER A C 1
ATOM 1240 O O . SER A 1 155 ? 13.377 3.487 -9.249 1.00 62.91 155 SER A O 1
ATOM 1242 N N . SER A 1 156 ? 15.033 3.915 -7.791 1.00 64.00 156 SER A N 1
ATOM 1243 C CA . SER A 1 156 ? 14.256 3.627 -6.576 1.00 64.00 156 SER A CA 1
ATOM 1244 C C . SER A 1 156 ? 12.998 4.489 -6.457 1.00 64.00 156 SER A C 1
ATOM 1246 O O . SER A 1 156 ? 12.023 4.070 -5.840 1.00 64.00 156 SER A O 1
ATOM 1248 N N . GLU A 1 157 ? 12.983 5.663 -7.083 1.00 68.38 157 GLU A N 1
ATOM 1249 C CA . GLU A 1 157 ? 11.853 6.586 -7.047 1.00 68.38 157 GLU A CA 1
ATOM 1250 C C . GLU A 1 157 ? 10.578 5.999 -7.658 1.00 68.38 157 GLU A C 1
ATOM 1252 O O . GLU A 1 157 ? 9.493 6.244 -7.138 1.00 68.38 157 GLU A O 1
ATOM 1257 N N . LEU A 1 158 ? 10.698 5.182 -8.712 1.00 71.25 158 LEU A N 1
ATOM 1258 C CA . LEU A 1 158 ? 9.548 4.529 -9.349 1.00 71.25 158 LEU A CA 1
ATOM 1259 C C . LEU A 1 158 ? 8.907 3.472 -8.445 1.00 71.25 158 LEU A C 1
ATOM 1261 O O . LEU A 1 158 ? 7.713 3.216 -8.554 1.00 71.25 158 LEU A O 1
ATOM 1265 N N . PHE A 1 159 ? 9.691 2.861 -7.556 1.00 74.94 159 PHE A N 1
ATOM 1266 C CA . PHE A 1 159 ? 9.183 1.912 -6.567 1.00 74.94 159 PHE A CA 1
ATOM 1267 C C . PHE A 1 159 ? 8.607 2.620 -5.337 1.00 74.94 159 PHE A C 1
ATOM 1269 O O . PHE A 1 159 ? 7.589 2.194 -4.794 1.00 74.94 159 PHE A O 1
ATOM 1276 N N . LEU A 1 160 ? 9.282 3.681 -4.885 1.00 79.56 160 LEU A N 1
ATOM 1277 C CA . LEU A 1 160 ? 8.931 4.421 -3.675 1.00 79.56 160 LEU A CA 1
ATOM 1278 C C . LEU A 1 160 ? 7.705 5.314 -3.867 1.00 79.56 160 LEU A C 1
ATOM 1280 O O . LEU A 1 160 ? 6.967 5.530 -2.912 1.00 79.56 160 LEU A O 1
ATOM 1284 N N . ASN A 1 161 ? 7.475 5.831 -5.073 1.00 80.56 161 ASN A N 1
ATOM 1285 C CA . ASN A 1 161 ? 6.306 6.654 -5.342 1.00 80.56 161 ASN A CA 1
ATOM 1286 C C . ASN A 1 161 ? 5.015 5.827 -5.211 1.00 80.56 161 ASN A C 1
ATOM 1288 O O . ASN A 1 161 ? 4.820 4.857 -5.944 1.00 80.56 161 ASN A O 1
ATOM 1292 N N . ASN A 1 162 ? 4.145 6.240 -4.289 1.00 82.19 162 ASN A N 1
ATOM 1293 C CA . ASN A 1 162 ? 2.921 5.553 -3.868 1.00 82.19 162 ASN A CA 1
ATOM 1294 C C . ASN A 1 162 ? 3.153 4.175 -3.224 1.00 82.19 162 ASN A C 1
ATOM 1296 O O . ASN A 1 162 ? 2.258 3.330 -3.216 1.00 82.19 162 ASN A O 1
ATOM 1300 N N . LEU A 1 163 ? 4.334 3.928 -2.651 1.00 87.38 163 LEU A N 1
ATOM 1301 C CA . LEU A 1 163 ? 4.546 2.745 -1.820 1.00 87.38 163 LEU A CA 1
ATOM 1302 C C . LEU A 1 163 ? 3.700 2.870 -0.548 1.00 87.38 163 LEU A C 1
ATOM 1304 O O . LEU A 1 163 ? 3.916 3.786 0.240 1.00 87.38 163 LEU A O 1
ATOM 1308 N N . SER A 1 164 ? 2.788 1.932 -0.313 1.00 91.56 164 SER A N 1
ATOM 1309 C CA . SER A 1 164 ? 2.004 1.818 0.914 1.00 91.56 164 SER A CA 1
ATOM 1310 C C . SER A 1 164 ? 2.317 0.516 1.646 1.00 91.56 164 SER A C 1
ATOM 1312 O O . SER A 1 164 ? 2.459 -0.551 1.050 1.00 91.56 164 SER A O 1
ATOM 1314 N N . ILE A 1 165 ? 2.439 0.601 2.965 1.00 94.06 165 ILE A N 1
ATOM 1315 C CA . ILE A 1 165 ? 2.595 -0.538 3.860 1.00 94.06 165 ILE A CA 1
ATOM 1316 C C . ILE A 1 165 ? 1.496 -0.442 4.906 1.00 94.06 165 ILE A C 1
ATOM 1318 O O . ILE A 1 165 ? 1.444 0.516 5.677 1.00 94.06 165 ILE A O 1
ATOM 1322 N N . SER A 1 166 ? 0.665 -1.473 4.980 1.00 95.75 166 SER A N 1
ATOM 1323 C CA . SER A 1 166 ? -0.424 -1.572 5.946 1.00 95.75 166 SER A CA 1
ATOM 1324 C C . SER A 1 166 ? -0.216 -2.793 6.828 1.00 95.75 166 SER A C 1
ATOM 1326 O O . SER A 1 166 ? 0.060 -3.897 6.352 1.00 95.75 166 SER A O 1
ATOM 1328 N N . MET A 1 167 ? -0.361 -2.625 8.134 1.00 97.19 167 MET A N 1
ATOM 1329 C CA . MET A 1 167 ? -0.252 -3.721 9.084 1.00 97.19 167 MET A CA 1
ATOM 1330 C C . MET A 1 167 ? -1.181 -3.536 10.265 1.00 97.19 167 MET A C 1
ATOM 1332 O O . MET A 1 167 ? -1.408 -2.431 10.746 1.00 97.19 167 MET A O 1
ATOM 1336 N N . GLY A 1 168 ? -1.662 -4.651 10.802 1.00 97.06 168 GLY A N 1
ATOM 1337 C CA . GLY A 1 168 ? -2.528 -4.589 11.964 1.00 97.06 168 GLY A CA 1
ATOM 1338 C C . GLY A 1 168 ? -2.608 -5.881 12.742 1.00 97.06 168 GLY A C 1
ATOM 1339 O O . GLY A 1 168 ? -2.243 -6.973 12.285 1.00 97.06 168 GLY A O 1
ATOM 1340 N N . ARG A 1 169 ? -3.058 -5.723 13.983 1.00 97.31 169 ARG A N 1
ATOM 1341 C CA . ARG A 1 169 ? -3.144 -6.794 14.961 1.00 97.31 169 ARG A CA 1
ATOM 1342 C C . ARG A 1 169 ? -4.202 -6.507 16.022 1.00 97.31 169 ARG A C 1
ATOM 1344 O O . ARG A 1 169 ? -4.257 -5.430 16.615 1.00 97.31 169 ARG A O 1
ATOM 1351 N N . TYR A 1 170 ? -4.973 -7.530 16.352 1.00 97.12 170 TYR A N 1
ATOM 1352 C CA . TYR A 1 170 ? -5.801 -7.601 17.540 1.00 97.12 170 TYR A CA 1
ATOM 1353 C C . TYR A 1 170 ? -4.912 -7.723 18.781 1.00 97.12 170 TYR A C 1
ATOM 1355 O O . TYR A 1 170 ? -4.220 -8.720 19.003 1.00 97.12 170 TYR A O 1
ATOM 1363 N N . LEU A 1 171 ? -4.935 -6.681 19.610 1.00 95.06 171 LEU A N 1
ATOM 1364 C CA . LEU A 1 171 ? -4.294 -6.678 20.926 1.00 95.06 171 LEU A CA 1
ATOM 1365 C C . LEU A 1 171 ? -5.159 -7.423 21.953 1.00 95.06 171 LEU A C 1
ATOM 1367 O O . LEU A 1 171 ? -4.645 -8.011 22.903 1.00 95.06 171 LEU A O 1
ATOM 1371 N N . SER A 1 172 ? -6.477 -7.420 21.747 1.00 95.12 172 SER A N 1
ATOM 1372 C CA . SER A 1 172 ? -7.459 -8.205 22.495 1.00 95.12 172 SER A CA 1
ATOM 1373 C C . SER A 1 172 ? -8.639 -8.566 21.583 1.00 95.12 172 SER A C 1
ATOM 1375 O O . SER A 1 172 ? -8.628 -8.244 20.399 1.00 95.12 172 SER A O 1
ATOM 1377 N N . ARG A 1 173 ? -9.680 -9.222 22.113 1.00 92.88 173 ARG A N 1
ATOM 1378 C CA . ARG A 1 173 ? -10.893 -9.543 21.331 1.00 92.88 173 ARG A CA 1
ATOM 1379 C C . ARG A 1 173 ? -11.625 -8.297 20.822 1.00 92.88 173 ARG A C 1
ATOM 1381 O O . ARG A 1 173 ? -12.229 -8.345 19.756 1.00 92.88 173 ARG A O 1
ATOM 1388 N N . ASP A 1 174 ? -11.522 -7.202 21.567 1.00 95.50 174 ASP A N 1
ATOM 1389 C CA . ASP A 1 174 ? -12.273 -5.972 21.322 1.00 95.50 174 ASP A CA 1
ATOM 1390 C C . ASP A 1 174 ? -11.370 -4.800 20.915 1.00 95.50 174 ASP A C 1
ATOM 1392 O O . ASP A 1 174 ? -11.879 -3.763 20.500 1.00 95.50 174 ASP A O 1
ATOM 1396 N N . LEU A 1 175 ? -10.043 -4.949 21.012 1.00 96.62 175 LEU A N 1
ATOM 1397 C CA . LEU A 1 175 ? -9.061 -3.907 20.711 1.00 96.62 175 LEU A CA 1
ATOM 1398 C C . LEU A 1 175 ? -8.198 -4.295 19.511 1.00 96.62 175 LEU A C 1
ATOM 1400 O O . LEU A 1 175 ? -7.459 -5.281 19.557 1.00 96.62 175 LEU A O 1
ATOM 1404 N N . PHE A 1 176 ? -8.254 -3.476 18.469 1.00 97.50 176 PHE A N 1
ATOM 1405 C CA . PHE A 1 176 ? -7.501 -3.647 17.237 1.00 97.50 176 PHE A CA 1
ATOM 1406 C C . PHE A 1 176 ? -6.600 -2.442 16.996 1.00 97.50 176 PHE A C 1
ATOM 1408 O O . PHE A 1 176 ? -7.071 -1.304 17.036 1.00 97.50 176 PHE A O 1
ATOM 1415 N N . LEU A 1 177 ? -5.319 -2.711 16.761 1.00 97.88 177 LEU A N 1
ATOM 1416 C CA . LEU A 1 177 ? -4.328 -1.721 16.372 1.00 97.88 177 LEU A CA 1
ATOM 1417 C C . LEU A 1 177 ? -4.017 -1.893 14.891 1.00 97.88 177 LEU A C 1
ATOM 1419 O O . LEU A 1 177 ? -3.784 -3.007 14.423 1.00 97.88 177 LEU A O 1
ATOM 1423 N N . ASP A 1 178 ? -3.986 -0.775 14.195 1.00 97.31 178 ASP A N 1
ATOM 1424 C CA . ASP A 1 178 ? -3.763 -0.681 12.768 1.00 97.31 178 ASP A CA 1
ATOM 1425 C C . ASP A 1 178 ? -2.767 0.450 12.503 1.00 97.31 178 ASP A C 1
ATOM 1427 O O . ASP A 1 178 ? -2.770 1.471 13.201 1.00 97.31 178 ASP A O 1
ATOM 1431 N N . TYR A 1 179 ? -1.869 0.226 11.558 1.00 97.19 179 TYR A N 1
ATOM 1432 C CA . TYR A 1 179 ? -0.873 1.188 11.139 1.00 97.19 179 TYR A CA 1
ATOM 1433 C C . TYR A 1 179 ? -0.705 1.125 9.628 1.00 97.19 179 TYR A C 1
ATOM 1435 O O . TYR A 1 179 ? -0.461 0.056 9.063 1.00 97.19 179 TYR A O 1
ATOM 1443 N N . GLU A 1 180 ? -0.752 2.291 9.006 1.00 96.56 180 GLU A N 1
ATOM 1444 C CA . GLU A 1 180 ? -0.501 2.479 7.589 1.00 96.56 180 GLU A CA 1
ATOM 1445 C C . GLU A 1 180 ? 0.611 3.509 7.413 1.00 96.56 180 GLU A C 1
ATOM 1447 O O . GLU A 1 180 ? 0.659 4.529 8.102 1.00 96.56 180 GLU A O 1
ATOM 1452 N N . THR A 1 181 ? 1.525 3.252 6.488 1.00 95.44 181 THR A N 1
ATOM 1453 C CA . THR A 1 181 ? 2.490 4.249 6.043 1.00 95.44 181 THR A CA 1
ATOM 1454 C C . THR A 1 181 ? 2.540 4.281 4.537 1.00 95.44 181 THR A C 1
ATOM 1456 O O . THR A 1 181 ? 2.482 3.237 3.895 1.00 95.44 181 THR A O 1
ATOM 1459 N N . ARG A 1 182 ? 2.633 5.483 3.980 1.00 92.00 182 ARG A N 1
ATOM 1460 C CA . ARG A 1 182 ? 2.641 5.703 2.540 1.00 92.00 182 ARG A CA 1
ATOM 1461 C C . ARG A 1 182 ? 3.746 6.677 2.182 1.00 92.00 182 ARG A C 1
ATOM 1463 O O . ARG A 1 182 ? 3.913 7.689 2.855 1.00 92.00 182 ARG A O 1
ATOM 1470 N N . VAL A 1 183 ? 4.495 6.362 1.139 1.00 89.38 183 VAL A N 1
ATOM 1471 C CA . VAL A 1 183 ? 5.512 7.232 0.560 1.00 89.38 183 VAL A CA 1
ATOM 1472 C C . VAL A 1 183 ? 4.939 7.802 -0.724 1.00 89.38 183 VAL A C 1
ATOM 1474 O O . VAL A 1 183 ? 4.510 7.054 -1.596 1.00 89.38 183 VAL A O 1
ATOM 1477 N N . GLU A 1 184 ? 4.911 9.121 -0.848 1.00 83.81 184 GLU A N 1
ATOM 1478 C CA . GLU A 1 184 ? 4.430 9.783 -2.060 1.00 83.81 184 GLU A CA 1
ATOM 1479 C C . GLU A 1 184 ? 5.183 11.081 -2.319 1.00 83.81 184 GLU A C 1
ATOM 1481 O O . GLU A 1 184 ? 5.742 11.709 -1.416 1.00 83.81 184 GLU A O 1
ATOM 1486 N N . ARG A 1 185 ? 5.225 11.465 -3.592 1.00 76.50 185 ARG A N 1
ATOM 1487 C CA . ARG A 1 185 ? 5.810 12.726 -4.038 1.00 76.50 185 ARG A CA 1
ATOM 1488 C C . ARG A 1 185 ? 4.869 13.890 -3.721 1.00 76.50 185 ARG A C 1
ATOM 1490 O O . ARG A 1 185 ? 3.653 13.748 -3.840 1.00 76.50 185 ARG A O 1
ATOM 1497 N N . SER A 1 186 ? 5.428 15.044 -3.354 1.00 71.62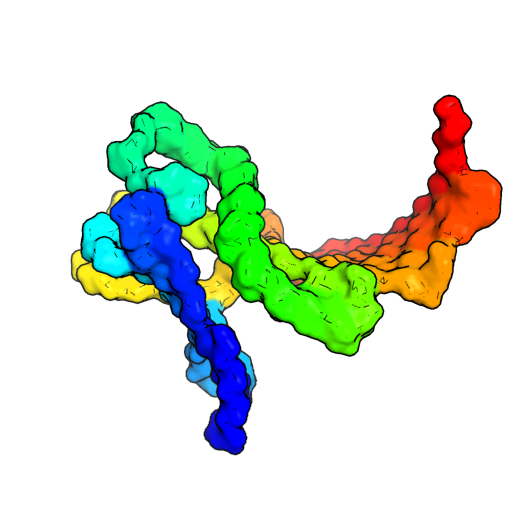 186 SER A N 1
ATOM 1498 C CA . SER A 1 186 ? 4.618 16.246 -3.124 1.00 71.62 186 SER A CA 1
ATOM 1499 C C . SER A 1 186 ? 3.850 16.657 -4.384 1.00 71.62 186 SER A C 1
ATOM 1501 O O . SER A 1 186 ? 4.392 16.629 -5.490 1.00 71.62 186 SER A O 1
ATOM 1503 N N . GLN A 1 187 ? 2.596 17.080 -4.209 1.00 67.00 187 GLN A N 1
ATOM 1504 C CA . GLN A 1 187 ? 1.792 17.674 -5.284 1.00 67.00 187 GLN A CA 1
ATOM 1505 C C . GLN A 1 187 ? 2.062 19.178 -5.457 1.00 67.00 187 GLN A C 1
ATOM 1507 O O . GLN A 1 187 ? 1.649 19.762 -6.460 1.00 67.00 187 GLN A O 1
ATOM 1512 N N . ASP A 1 188 ? 2.743 19.815 -4.498 1.00 66.44 188 ASP A N 1
ATOM 1513 C CA . ASP A 1 188 ? 3.124 21.221 -4.604 1.00 66.44 188 ASP A CA 1
ATOM 1514 C C . ASP A 1 188 ? 4.277 21.372 -5.604 1.00 66.44 188 ASP A C 1
ATOM 1516 O O . ASP A 1 188 ? 5.323 20.740 -5.468 1.00 66.44 188 ASP A O 1
ATOM 1520 N N . VAL A 1 189 ? 4.105 22.246 -6.598 1.00 59.38 189 VAL A N 1
ATOM 1521 C CA . VAL A 1 189 ? 5.104 22.536 -7.639 1.00 59.38 189 VAL A CA 1
ATOM 1522 C C . VAL A 1 189 ? 6.437 22.984 -7.027 1.00 59.38 189 VAL A C 1
ATOM 1524 O O . VAL A 1 189 ? 7.492 22.690 -7.588 1.00 59.38 189 VAL A O 1
ATOM 1527 N N . ALA A 1 190 ? 6.413 23.655 -5.870 1.00 59.88 190 ALA A N 1
ATOM 1528 C CA . ALA A 1 190 ? 7.622 24.099 -5.178 1.00 59.88 190 ALA A CA 1
ATOM 1529 C C . ALA A 1 190 ? 8.412 22.952 -4.519 1.00 59.88 190 ALA A C 1
ATOM 1531 O O . ALA A 1 190 ? 9.623 23.076 -4.345 1.00 59.88 190 ALA A O 1
ATOM 1532 N N . LEU A 1 191 ? 7.742 21.847 -4.179 1.00 59.56 191 LEU A N 1
ATOM 1533 C CA . LEU A 1 191 ? 8.313 20.676 -3.504 1.00 59.56 191 LEU A CA 1
ATOM 1534 C C . LEU A 1 191 ? 8.186 19.408 -4.361 1.00 59.56 191 LEU A C 1
ATOM 1536 O O . LEU A 1 191 ? 8.336 18.302 -3.852 1.00 59.56 191 LEU A O 1
ATOM 1540 N N . ALA A 1 192 ? 7.921 19.541 -5.663 1.00 58.72 192 ALA A N 1
ATOM 1541 C CA . ALA A 1 192 ? 7.573 18.426 -6.546 1.00 58.72 192 ALA A CA 1
ATOM 1542 C C . ALA A 1 192 ? 8.668 17.350 -6.655 1.00 58.72 192 ALA A C 1
ATOM 1544 O O . ALA A 1 192 ? 8.403 16.240 -7.106 1.00 58.72 192 ALA A O 1
ATOM 1545 N N . SER A 1 193 ? 9.905 17.653 -6.257 1.00 62.78 193 SER A N 1
ATOM 1546 C CA . SER A 1 193 ? 11.007 16.689 -6.185 1.00 62.78 193 SER A CA 1
ATOM 1547 C C . SER A 1 193 ? 11.130 15.976 -4.833 1.00 62.78 193 SER A C 1
ATOM 1549 O O . SER A 1 193 ? 11.929 15.051 -4.712 1.00 62.78 193 SER A O 1
ATOM 1551 N N . GLU A 1 194 ? 10.389 16.393 -3.807 1.00 71.56 194 GLU A N 1
ATOM 1552 C CA . GLU A 1 194 ? 10.486 15.838 -2.458 1.00 71.56 194 GLU A CA 1
ATOM 1553 C C . GLU A 1 194 ? 9.545 14.644 -2.261 1.00 71.56 194 GLU A C 1
ATOM 1555 O O . GLU A 1 194 ? 8.390 14.640 -2.700 1.00 71.56 194 GLU A O 1
ATOM 1560 N N . MET A 1 195 ? 10.049 13.626 -1.560 1.00 79.31 195 MET A N 1
ATOM 1561 C CA . MET A 1 195 ? 9.260 12.488 -1.096 1.00 79.31 195 MET A CA 1
ATOM 1562 C C . MET A 1 195 ? 8.831 12.708 0.349 1.00 79.31 195 MET A C 1
ATOM 1564 O O . MET A 1 195 ? 9.660 12.940 1.228 1.00 79.31 195 MET A O 1
ATOM 1568 N N . GLY A 1 196 ? 7.531 12.597 0.588 1.00 86.12 196 GLY A N 1
ATOM 1569 C CA . GLY A 1 196 ? 6.933 12.630 1.910 1.00 86.12 196 GLY A CA 1
ATOM 1570 C C . GLY A 1 196 ? 6.622 11.224 2.401 1.00 86.12 196 GLY A C 1
ATOM 1571 O O . GLY A 1 196 ? 6.264 10.346 1.617 1.00 86.12 196 GLY A O 1
ATOM 1572 N N . VAL A 1 197 ? 6.732 11.020 3.712 1.00 90.12 197 VAL A N 1
ATOM 1573 C CA . VAL A 1 197 ? 6.284 9.793 4.375 1.00 90.12 197 VAL A CA 1
ATOM 1574 C C . VAL A 1 197 ? 5.098 10.123 5.269 1.00 90.12 197 VAL A C 1
ATOM 1576 O O . VAL A 1 197 ? 5.203 10.904 6.212 1.00 90.12 197 VAL A O 1
ATOM 1579 N N . PHE A 1 198 ? 3.965 9.516 4.954 1.00 92.19 198 PHE A N 1
ATOM 1580 C CA . PHE A 1 198 ? 2.729 9.596 5.710 1.00 92.19 198 PHE A CA 1
ATOM 1581 C C . PHE A 1 198 ? 2.687 8.442 6.701 1.00 92.19 198 PHE A C 1
ATOM 1583 O O . PHE A 1 198 ? 3.061 7.313 6.367 1.00 92.19 198 PHE A O 1
ATOM 1590 N N . HIS A 1 199 ? 2.187 8.708 7.903 1.00 94.69 199 HIS A N 1
ATOM 1591 C CA . HIS A 1 199 ? 1.923 7.678 8.901 1.00 94.69 199 HIS A CA 1
ATOM 1592 C C . HIS A 1 199 ? 0.508 7.843 9.446 1.00 94.69 199 HIS A C 1
ATOM 1594 O O . HIS A 1 199 ? 0.162 8.913 9.935 1.00 94.69 199 HIS A O 1
ATOM 1600 N N . GLU A 1 200 ? -0.298 6.789 9.425 1.00 96.69 200 GLU A N 1
ATOM 1601 C CA . GLU A 1 200 ? -1.596 6.734 10.091 1.00 96.69 200 GLU A CA 1
ATOM 1602 C C . GLU A 1 200 ? -1.575 5.624 11.143 1.00 96.69 200 GLU A C 1
ATOM 1604 O O . GLU A 1 200 ? -1.325 4.460 10.846 1.00 96.69 200 GLU A O 1
ATOM 1609 N N . PHE A 1 201 ? -1.869 5.985 12.390 1.00 97.31 201 PHE A N 1
ATOM 1610 C CA . PHE A 1 201 ? -2.101 5.052 13.484 1.00 97.31 201 PHE A CA 1
ATOM 1611 C C . PHE A 1 201 ? -3.590 5.023 13.792 1.00 97.31 201 PHE A C 1
ATOM 1613 O O . PHE A 1 201 ? -4.191 6.057 14.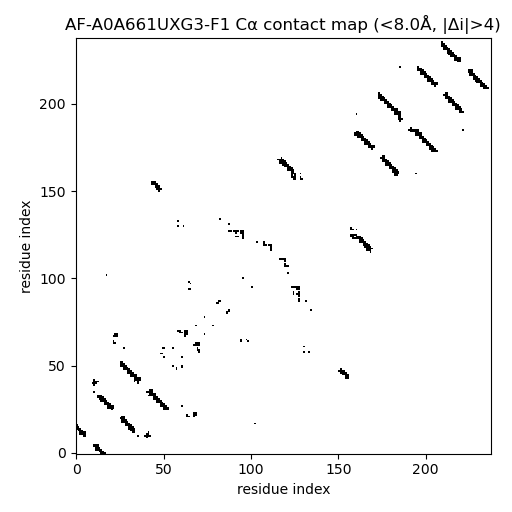080 1.00 97.31 201 PHE A O 1
ATOM 1620 N N . SER A 1 202 ? -4.175 3.834 13.789 1.00 97.38 202 SER A N 1
ATOM 1621 C CA . SER A 1 202 ? -5.597 3.623 14.019 1.00 97.38 202 SER A CA 1
ATOM 1622 C C . SER A 1 202 ? -5.803 2.646 15.177 1.00 97.38 202 SER A C 1
ATOM 1624 O O . SER A 1 202 ? -5.367 1.498 15.139 1.00 97.38 202 SER A O 1
ATOM 1626 N N . LEU A 1 203 ? -6.505 3.081 16.224 1.00 97.50 203 LEU A N 1
ATOM 1627 C CA . LEU A 1 203 ? -6.890 2.239 17.355 1.00 97.50 203 LEU A CA 1
ATOM 1628 C C . LEU A 1 203 ? -8.407 2.095 17.391 1.00 97.50 203 LEU A C 1
ATOM 1630 O O . LEU A 1 203 ? -9.141 3.064 17.583 1.00 97.50 203 LEU A O 1
ATOM 1634 N N . ARG A 1 204 ? -8.888 0.866 17.233 1.00 96.81 204 ARG A N 1
ATOM 1635 C CA . ARG A 1 204 ? -10.313 0.547 17.211 1.00 96.81 204 ARG A CA 1
ATOM 1636 C C . ARG A 1 204 ? -10.684 -0.266 18.438 1.00 96.81 204 ARG A C 1
ATOM 1638 O O . ARG A 1 204 ? -10.132 -1.342 18.655 1.00 96.81 204 ARG A O 1
ATOM 1645 N N . TYR A 1 205 ? -11.663 0.216 19.193 1.00 96.75 205 TYR A N 1
ATOM 1646 C CA . TYR A 1 205 ? -12.178 -0.454 20.379 1.00 96.75 205 TYR A CA 1
ATOM 1647 C C . TYR A 1 205 ? -13.677 -0.730 20.256 1.00 96.75 205 TYR A C 1
ATOM 1649 O O . TYR A 1 205 ? -14.479 0.181 20.033 1.00 96.75 205 TYR A O 1
ATOM 1657 N N . GLN A 1 206 ? -14.059 -1.999 20.385 1.00 94.94 206 GLN A N 1
ATOM 1658 C CA . GLN A 1 206 ? -15.452 -2.421 20.439 1.00 94.94 206 GLN A CA 1
ATOM 1659 C C . GLN A 1 206 ? -15.966 -2.273 21.867 1.00 94.94 206 GLN A C 1
ATOM 1661 O O . GLN A 1 206 ? -15.420 -2.829 22.815 1.00 94.94 206 GLN A O 1
ATOM 1666 N N . LEU A 1 207 ? -17.035 -1.503 22.014 1.00 93.00 207 LEU A N 1
ATOM 1667 C CA . LEU A 1 207 ? -17.705 -1.276 23.281 1.00 93.00 207 LEU A CA 1
ATOM 1668 C C . LEU A 1 207 ? -18.978 -2.131 23.373 1.00 93.00 207 LEU A C 1
ATOM 1670 O O . LEU A 1 207 ? -19.573 -2.503 22.353 1.00 93.00 207 LEU A O 1
ATOM 1674 N N . PRO A 1 208 ? -19.472 -2.389 24.597 1.00 90.31 208 PRO A N 1
ATOM 1675 C CA . PRO A 1 208 ? -20.797 -2.958 24.802 1.00 90.31 208 PRO A CA 1
ATOM 1676 C C . PRO A 1 208 ? -21.898 -2.164 24.081 1.00 90.31 208 PRO A C 1
ATOM 1678 O O . PRO A 1 208 ? -21.733 -1.001 23.717 1.00 90.31 208 PRO A O 1
ATOM 1681 N N . PHE A 1 209 ? -23.061 -2.793 23.895 1.00 88.88 209 PHE A N 1
ATOM 1682 C CA . PHE A 1 209 ? -24.238 -2.176 23.261 1.00 88.88 209 PHE A CA 1
ATOM 1683 C C . PHE A 1 209 ? -24.034 -1.718 21.804 1.00 88.88 209 PHE A C 1
ATOM 1685 O O . PHE A 1 209 ? -24.741 -0.823 21.336 1.00 88.88 209 PHE A O 1
ATOM 1692 N N . LYS A 1 210 ? -23.133 -2.383 21.063 1.00 90.31 210 LYS A N 1
ATOM 1693 C CA . LYS A 1 210 ? -22.845 -2.123 19.637 1.00 90.31 210 LYS A CA 1
ATOM 1694 C C . LYS A 1 210 ? -22.256 -0.730 19.377 1.00 90.31 210 LYS A C 1
ATOM 1696 O O . LYS A 1 210 ? -22.506 -0.147 18.319 1.00 90.31 210 LYS A O 1
ATOM 1701 N N . PHE A 1 211 ? -21.499 -0.203 20.337 1.00 94.31 211 PHE A N 1
ATOM 1702 C CA . PHE A 1 211 ? -20.690 0.994 20.139 1.00 94.31 211 PHE A CA 1
ATOM 1703 C C . PHE A 1 211 ? -19.284 0.621 19.669 1.00 94.31 211 PHE A C 1
ATOM 1705 O O . PHE A 1 211 ? -18.751 -0.433 20.014 1.00 94.31 211 PHE A O 1
ATOM 1712 N N . ARG A 1 212 ? -18.670 1.504 18.891 1.00 95.00 212 ARG A N 1
ATOM 1713 C CA . ARG A 1 212 ? -17.292 1.386 18.426 1.00 95.00 212 ARG A CA 1
ATOM 1714 C C . ARG A 1 212 ? -16.616 2.739 18.564 1.00 95.00 212 ARG A C 1
ATOM 1716 O O . ARG A 1 212 ? -17.154 3.734 18.094 1.00 95.00 212 ARG A O 1
ATOM 1723 N N . ILE A 1 213 ? -15.452 2.762 19.200 1.00 96.56 213 ILE A N 1
ATOM 1724 C CA . ILE A 1 213 ? -14.560 3.920 19.189 1.00 96.56 213 ILE A CA 1
ATOM 1725 C C . ILE A 1 213 ? -13.451 3.644 18.184 1.00 96.56 213 ILE A C 1
ATOM 1727 O O . ILE A 1 213 ? -12.869 2.558 18.179 1.00 96.56 213 ILE A O 1
ATOM 1731 N N . LEU A 1 214 ? -13.159 4.630 17.349 1.00 96.94 214 LEU A N 1
ATOM 1732 C CA . LEU A 1 214 ? -11.994 4.660 16.484 1.00 96.94 214 LEU A CA 1
ATOM 1733 C C . LEU A 1 214 ? -11.207 5.928 16.799 1.00 96.94 214 LEU A C 1
ATOM 1735 O O . LEU A 1 214 ? -11.732 7.031 16.687 1.00 96.94 214 LEU A O 1
ATOM 1739 N N . TYR A 1 215 ? -9.960 5.759 17.209 1.00 97.38 215 TYR A N 1
ATOM 1740 C CA . TYR A 1 215 ? -8.991 6.839 17.301 1.00 97.38 215 TYR A CA 1
ATOM 1741 C C . TYR A 1 215 ? -8.055 6.751 16.103 1.00 97.38 215 TYR A C 1
ATOM 1743 O O . TYR A 1 215 ? -7.545 5.666 15.824 1.00 97.38 215 TYR A O 1
ATOM 1751 N N . LYS A 1 216 ? -7.834 7.872 15.420 1.00 97.25 216 LYS A N 1
ATOM 1752 C CA . LYS A 1 216 ? -6.857 8.000 14.342 1.00 97.25 216 LYS A CA 1
ATOM 1753 C C . LYS A 1 216 ? -5.858 9.096 14.670 1.00 97.25 216 LYS A C 1
ATOM 1755 O O . LYS A 1 216 ? -6.247 10.174 15.115 1.00 97.25 216 LYS A O 1
ATOM 1760 N N . TYR A 1 217 ? -4.592 8.833 14.397 1.00 97.38 217 TYR A N 1
ATOM 1761 C CA . TYR A 1 217 ? -3.513 9.803 14.486 1.00 97.38 217 TYR A CA 1
ATOM 1762 C C . TYR A 1 217 ? -2.730 9.788 13.180 1.00 97.38 217 TYR A C 1
ATOM 1764 O O . TYR A 1 217 ? -2.185 8.748 12.813 1.00 97.38 217 TYR A O 1
ATOM 1772 N N . LYS A 1 218 ? -2.694 10.919 12.477 1.00 95.62 218 LYS A N 1
ATOM 1773 C CA . LYS A 1 218 ? -2.016 11.054 11.188 1.00 95.62 218 LYS A CA 1
ATOM 1774 C C . LYS A 1 218 ? -0.831 11.999 11.333 1.00 95.62 218 LYS A C 1
ATOM 1776 O O . LYS A 1 218 ? -0.994 13.141 11.766 1.00 95.62 218 LYS A O 1
ATOM 1781 N N . ILE A 1 219 ? 0.340 11.510 10.954 1.00 92.56 219 ILE A N 1
ATOM 1782 C CA . ILE A 1 219 ? 1.547 12.306 10.760 1.00 92.56 219 ILE A CA 1
ATOM 1783 C C . ILE A 1 219 ? 1.643 12.573 9.265 1.00 92.56 219 ILE A C 1
ATOM 1785 O O . ILE A 1 219 ? 1.750 11.628 8.476 1.00 92.56 219 ILE A O 1
ATOM 1789 N N . LEU A 1 220 ? 1.546 13.846 8.898 1.00 90.25 220 LEU A N 1
ATOM 1790 C CA . LEU A 1 220 ? 1.599 14.289 7.512 1.00 90.25 220 LEU A CA 1
ATOM 1791 C C . LEU A 1 220 ? 3.002 14.857 7.236 1.00 90.25 220 LEU A C 1
ATOM 1793 O O . LEU A 1 220 ? 3.571 15.515 8.110 1.00 90.25 220 LEU A O 1
ATOM 1797 N N . PRO A 1 221 ? 3.608 14.555 6.080 1.00 85.12 221 PRO A N 1
ATOM 1798 C CA . PRO A 1 221 ? 4.889 15.121 5.691 1.00 85.12 221 PRO A CA 1
ATOM 1799 C C . PRO A 1 221 ? 4.738 16.558 5.175 1.00 85.12 221 PRO A C 1
ATOM 1801 O O . PRO A 1 221 ? 3.649 17.129 5.135 1.00 85.12 221 PRO A O 1
ATOM 1804 N N . PHE A 1 222 ? 5.862 17.129 4.739 1.00 84.19 222 PHE A N 1
ATOM 1805 C CA . PHE A 1 222 ? 5.950 18.493 4.220 1.00 84.19 222 PHE A CA 1
ATOM 1806 C C . PHE A 1 222 ? 5.558 19.532 5.284 1.00 84.19 222 PHE A C 1
ATOM 1808 O O . PHE A 1 222 ? 5.990 19.448 6.434 1.00 84.19 222 PHE A O 1
ATOM 1815 N N . THR A 1 223 ? 4.793 20.547 4.890 1.00 75.31 223 THR A N 1
ATOM 1816 C CA . THR A 1 223 ? 4.328 21.646 5.743 1.00 75.31 223 THR A CA 1
ATOM 1817 C C . THR A 1 223 ? 2.920 21.415 6.297 1.00 75.31 223 THR A C 1
ATOM 1819 O O . THR A 1 223 ? 2.323 22.339 6.850 1.00 75.31 223 THR A O 1
ATOM 1822 N N . GLU A 1 224 ? 2.378 20.203 6.155 1.00 81.00 224 GLU A N 1
ATOM 1823 C CA . GLU A 1 224 ? 1.039 19.862 6.629 1.00 81.00 224 GLU A CA 1
ATOM 1824 C C . GLU A 1 224 ? 1.019 19.596 8.142 1.00 81.00 224 GLU A C 1
ATOM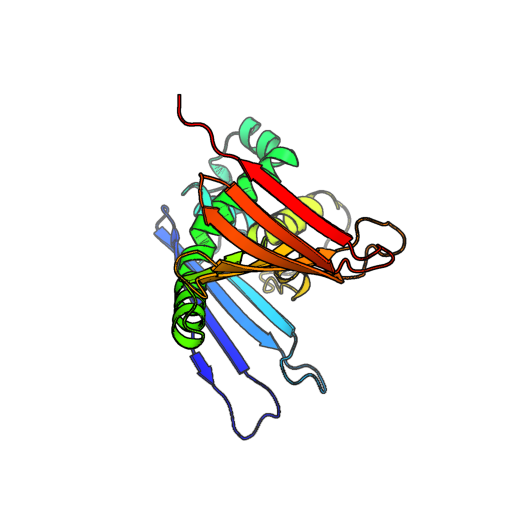 1826 O O . GLU A 1 224 ? 1.956 19.053 8.727 1.00 81.00 224 GLU A O 1
ATOM 1831 N N . GLU A 1 225 ? -0.070 19.989 8.806 1.00 87.69 225 GLU A N 1
ATOM 1832 C CA . GLU A 1 225 ? -0.223 19.771 10.243 1.00 87.69 225 GLU A CA 1
ATOM 1833 C C . GLU A 1 225 ? -0.681 18.342 10.549 1.00 87.69 225 GLU A C 1
ATOM 1835 O O . GLU A 1 225 ? -1.630 17.822 9.961 1.00 87.69 225 GLU A O 1
ATOM 1840 N N . ASN A 1 226 ? -0.058 17.727 11.555 1.00 92.69 226 ASN A N 1
ATOM 1841 C CA . ASN A 1 226 ? -0.509 16.445 12.090 1.00 92.69 226 ASN A CA 1
ATOM 1842 C C . ASN A 1 226 ? -1.968 16.533 12.552 1.00 92.69 226 ASN A C 1
ATOM 1844 O O . ASN A 1 226 ? -2.369 17.499 13.204 1.00 92.69 226 ASN A O 1
ATOM 1848 N N . SER A 1 227 ? -2.746 15.482 12.306 1.00 93.19 227 SER A N 1
ATOM 1849 C CA . SER A 1 227 ? -4.164 15.451 12.671 1.00 93.19 227 SER A CA 1
ATOM 1850 C C . SER A 1 227 ? -4.495 14.305 13.617 1.00 93.19 227 SER A C 1
ATOM 1852 O O . SER A 1 227 ? -3.859 13.249 13.628 1.00 93.19 227 SER A O 1
ATOM 1854 N N . GLN A 1 228 ? -5.501 14.538 14.460 1.00 96.00 228 GLN A N 1
ATOM 1855 C CA . GLN A 1 228 ? -6.036 13.537 15.375 1.00 96.00 228 GLN A CA 1
ATOM 1856 C C . GLN A 1 228 ? -7.554 13.519 15.266 1.00 96.00 228 GLN A C 1
ATOM 1858 O O . GLN A 1 228 ? -8.193 14.570 15.275 1.00 96.00 228 GLN A O 1
ATOM 1863 N N . GLU A 1 229 ? -8.136 12.328 15.210 1.00 95.31 229 GLU A N 1
ATOM 1864 C CA . GLU A 1 229 ? -9.575 12.146 15.062 1.00 95.31 229 GLU A CA 1
ATOM 1865 C C . GLU A 1 229 ? -10.068 11.097 16.063 1.00 95.31 229 GLU A C 1
ATOM 1867 O O . GLU A 1 229 ? -9.465 10.037 16.235 1.00 95.31 229 GLU A O 1
ATOM 1872 N N . ILE A 1 230 ? -11.189 11.383 16.728 1.00 95.81 230 ILE A N 1
ATOM 1873 C CA . ILE A 1 230 ? -11.912 10.422 17.565 1.00 95.81 230 ILE A CA 1
ATOM 1874 C C . ILE A 1 230 ? -13.310 10.278 16.984 1.00 95.81 230 ILE A C 1
ATOM 1876 O O . ILE A 1 230 ? -14.057 11.250 16.888 1.00 95.81 230 ILE A O 1
ATOM 1880 N N . ILE A 1 231 ? -13.674 9.054 16.629 1.00 96.25 231 ILE A N 1
ATOM 1881 C CA . ILE A 1 231 ? -14.954 8.723 16.018 1.00 96.25 231 ILE A CA 1
ATOM 1882 C C . ILE A 1 231 ? -15.670 7.735 16.937 1.00 96.25 231 ILE A C 1
ATOM 1884 O O . ILE A 1 231 ? -15.124 6.690 17.297 1.00 96.25 231 ILE A O 1
ATOM 1888 N N . LEU A 1 232 ? -16.903 8.067 17.317 1.00 95.56 232 LEU A N 1
ATOM 1889 C CA . LEU A 1 232 ? -17.803 7.172 18.037 1.00 95.56 232 LEU A CA 1
ATOM 1890 C C . LEU A 1 232 ? -18.929 6.751 17.099 1.00 95.56 232 LEU A C 1
ATOM 1892 O O . LEU A 1 232 ? -19.713 7.576 16.638 1.00 95.56 232 LEU A O 1
ATOM 1896 N N . GLU A 1 233 ? -19.043 5.454 16.865 1.00 93.38 233 GLU A N 1
ATOM 1897 C CA . GLU A 1 233 ? -20.052 4.882 15.986 1.00 93.38 233 GLU A CA 1
ATOM 1898 C C . GLU A 1 233 ? -20.960 3.937 16.761 1.00 93.38 233 GLU A C 1
ATOM 1900 O O . GLU A 1 233 ? -20.538 3.249 17.695 1.00 93.38 233 GLU A O 1
ATOM 1905 N N . ARG A 1 234 ? -22.223 3.865 16.342 1.00 91.50 234 ARG A N 1
ATOM 1906 C CA . ARG A 1 234 ? -23.198 2.915 16.872 1.00 91.50 234 ARG A CA 1
ATOM 1907 C C . ARG A 1 234 ? -23.827 2.142 15.727 1.00 91.50 234 ARG A C 1
ATOM 1909 O O . ARG A 1 234 ? -24.431 2.734 14.838 1.00 91.50 234 ARG A O 1
ATOM 1916 N N . SER A 1 235 ? -23.723 0.819 15.763 1.00 86.06 235 SER A N 1
ATOM 1917 C CA . SER A 1 235 ? -24.326 -0.034 14.737 1.00 86.06 235 SER A CA 1
ATOM 1918 C C . SER A 1 235 ? -25.749 -0.440 15.120 1.00 86.06 235 SER A C 1
ATOM 1920 O O . SER A 1 235 ? -25.976 -1.095 16.142 1.00 86.06 235 SER A O 1
ATOM 1922 N N . PHE A 1 236 ? -26.712 -0.117 14.259 1.00 85.69 236 PHE A N 1
ATOM 1923 C CA . PHE A 1 236 ? -28.087 -0.604 14.341 1.00 85.69 236 PHE A CA 1
ATOM 1924 C C . PHE A 1 236 ? -28.258 -1.772 13.360 1.00 85.69 236 PHE A C 1
ATOM 1926 O O . PHE A 1 236 ? -27.766 -1.716 12.238 1.00 85.69 236 PHE A O 1
ATOM 1933 N N . ARG A 1 237 ? -28.903 -2.860 13.796 1.00 74.25 237 ARG A N 1
ATOM 1934 C CA . ARG A 1 237 ? -29.368 -3.924 12.892 1.00 74.25 237 ARG A CA 1
ATOM 1935 C C . ARG A 1 237 ? -30.875 -3.742 12.758 1.00 74.25 237 ARG A C 1
ATOM 1937 O O . ARG A 1 237 ? -31.528 -3.674 13.800 1.00 74.25 237 ARG A O 1
ATOM 1944 N N . PHE A 1 238 ? -31.357 -3.637 11.527 1.00 62.25 238 PHE A N 1
ATOM 1945 C CA . PHE A 1 238 ? -32.774 -3.606 11.173 1.00 62.25 238 PHE A CA 1
ATOM 1946 C C . PHE A 1 238 ? -33.158 -4.960 10.583 1.00 62.25 238 PHE A C 1
ATOM 1948 O O . PHE A 1 238 ? -32.284 -5.547 9.901 1.00 62.25 238 PHE A O 1
#

Nearest PDB structures (foldseek):
  4rjw-assembly1_A  TM=6.034E-01  e=5.198E+00  Pseudomonas aeruginosa PAO1
  4ctd-assembly1_B  TM=3.895E-01  e=1.445E+00  Escherichia coli K-12
  4ctd-assembly1_A  TM=3.311E-01  e=1.094E+00  Escherichia coli K-12
  6ehf-assembly1_A  TM=4.262E-01  e=8.578E+00  Vibrio cholerae O395

Radius of gyration: 21.75 Å; Cα contacts (8 Å, |Δi|>4): 399; chains: 1; bounding box: 66×43×57 Å

Foldseek 3Di:
DDWDPDPPALATWDWDWDWDQFLVRKIKIKIWTADDDPPDRYHWIWIFIDIPDLPDDPQQVLCRLQPSDGPVPADPVVVVVCPPPVNLVVSLVRSQCSPPCVVCVVVQVVVCVVVVFPGKDKGWSLSSLVVVVVVVVVVPPDDDDPDPDDTPIDTCCSGQAFIKIKTKHDPDPFKIKIKMKTWHADPDPVRRVDIWIKIKIWIWGQDPQQKIWIWIWIDTDDPDDTDIDIDIDHDDDD

Solvent-accessible surface area (backbone atoms only — not comparable to full-atom values): 13352 Å² total; per-residue (Å²): 114,55,76,52,79,50,96,86,48,90,36,57,47,46,44,35,72,46,79,47,76,35,70,88,66,43,47,36,36,42,37,37,38,44,53,68,69,82,90,47,45,56,34,50,48,30,40,38,79,46,61,76,46,92,86,61,46,72,68,27,52,55,32,23,75,69,69,50,41,53,58,91,78,52,54,74,70,56,58,58,50,58,70,36,72,72,44,42,56,60,46,23,62,59,44,28,54,75,61,43,42,79,68,44,48,63,55,31,51,48,51,19,61,74,72,66,35,78,43,45,48,75,47,53,36,36,63,32,44,53,50,53,58,56,66,53,54,76,70,59,87,82,77,94,74,95,70,85,87,74,77,63,76,44,58,48,62,43,47,43,38,54,23,34,40,40,37,30,33,70,82,46,99,45,33,36,42,37,39,38,36,36,27,36,59,40,87,48,83,94,43,48,89,41,76,30,60,34,37,39,42,36,43,36,38,60,44,79,94,49,30,34,41,38,40,39,40,34,45,48,40,86,92,50,76,66,46,76,48,78,46,82,45,73,68,82,86,131

Mean predicted aligned erro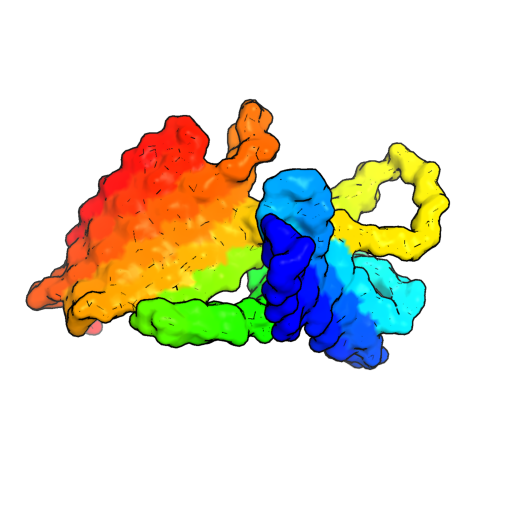r: 14.61 Å